Protein AF-A0A965J5Y3-F1 (afdb_monomer_lite)

pLDDT: mean 81.98, std 19.66, range [32.88, 98.69]

Radius of gyration: 17.95 Å; chains: 1; bounding box: 46×39×47 Å

Foldseek 3Di:
DAEEEEDPDDPDDFDFWWWWQDALPDLDIDTDRDTHDHDNADDPPPAAEYEYEPPDACPVVCVVHVNYAYEYEYEEADDALVVVVVVVVVSCVSVGQAYEYEHQDDAPLRLLVNLVVCVVQALRYDYFYWDLLGQVRQLVSVLSHHRTGTEDCVCPRNHDHPCCVCQQQVSSLAHVPQAEEEEEDAQPDDDDCVSNPVNNVCVVVVNSYGYYYHHHDPVCVVSVVPDPRHPYYHD

Structure (mmCIF, N/CA/C/O backbone):
data_AF-A0A965J5Y3-F1
#
_entry.id   AF-A0A965J5Y3-F1
#
loop_
_atom_site.group_PDB
_atom_site.id
_atom_site.type_symbol
_atom_site.label_atom_id
_atom_site.label_alt_id
_atom_site.label_comp_id
_atom_site.label_asym_id
_atom_site.label_entity_id
_atom_site.label_seq_id
_atom_site.pdbx_PDB_ins_code
_atom_site.Cartn_x
_atom_site.Cartn_y
_atom_site.Cartn_z
_atom_site.occupancy
_atom_site.B_iso_or_equiv
_atom_site.auth_seq_id
_atom_site.auth_comp_id
_atom_site.auth_asym_id
_atom_site.auth_atom_id
_atom_site.pdbx_PDB_model_num
ATOM 1 N N . MET A 1 1 ? 8.436 -17.748 -6.465 1.00 51.59 1 MET A N 1
ATOM 2 C CA . MET A 1 1 ? 8.630 -16.387 -6.998 1.00 51.59 1 MET A CA 1
ATOM 3 C C . MET A 1 1 ? 9.996 -15.873 -6.576 1.00 51.59 1 MET A C 1
ATOM 5 O O . MET A 1 1 ? 10.157 -15.580 -5.405 1.00 51.59 1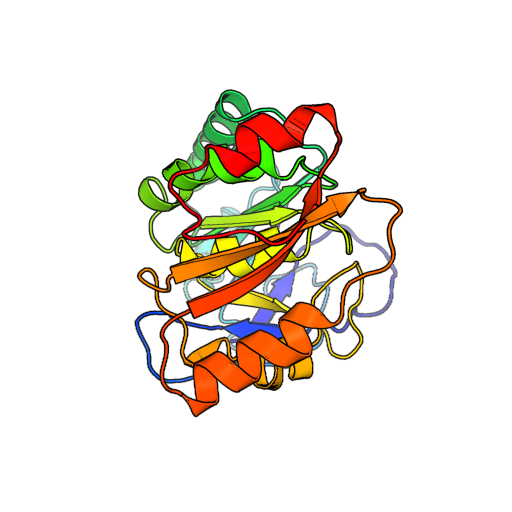 MET A O 1
ATOM 9 N N . ILE A 1 2 ? 10.958 -15.787 -7.497 1.00 48.28 2 ILE A N 1
ATOM 10 C CA . ILE A 1 2 ? 12.269 -15.167 -7.227 1.00 48.28 2 ILE A CA 1
ATOM 11 C C . ILE A 1 2 ? 12.272 -13.762 -7.829 1.00 48.28 2 ILE A C 1
ATOM 13 O O . ILE A 1 2 ? 11.963 -13.639 -9.018 1.00 48.28 2 ILE A O 1
ATOM 17 N N . VAL A 1 3 ? 12.572 -12.743 -7.016 1.00 52.50 3 VAL A N 1
ATOM 18 C CA . VAL A 1 3 ? 12.684 -11.332 -7.425 1.00 52.50 3 VAL A CA 1
ATOM 19 C C . VAL A 1 3 ? 14.144 -10.905 -7.303 1.00 52.50 3 VAL A C 1
ATOM 21 O O . VAL A 1 3 ? 14.741 -11.061 -6.241 1.00 52.50 3 VAL A O 1
ATOM 24 N N . TYR A 1 4 ? 14.706 -10.364 -8.378 1.00 52.59 4 TYR A N 1
ATOM 25 C CA . TYR A 1 4 ? 16.050 -9.778 -8.396 1.00 52.59 4 TYR A CA 1
ATOM 26 C C . TYR A 1 4 ? 15.957 -8.276 -8.613 1.00 52.59 4 TYR A C 1
ATOM 28 O O . TYR A 1 4 ? 15.020 -7.837 -9.268 1.00 52.59 4 TYR A O 1
ATOM 36 N N . THR A 1 5 ? 16.921 -7.508 -8.112 1.00 55.34 5 THR A N 1
ATOM 37 C CA . THR A 1 5 ? 17.009 -6.063 -8.358 1.00 55.34 5 THR A CA 1
ATOM 38 C C . THR A 1 5 ? 18.270 -5.782 -9.163 1.00 55.34 5 THR A C 1
ATOM 40 O O . THR A 1 5 ? 19.362 -6.168 -8.745 1.00 55.34 5 THR A O 1
ATOM 43 N N . LEU A 1 6 ? 18.127 -5.122 -10.312 1.00 51.84 6 LEU A N 1
ATOM 44 C CA . LEU A 1 6 ? 19.256 -4.609 -11.087 1.00 51.84 6 LEU A CA 1
ATOM 45 C C . LEU A 1 6 ? 19.606 -3.211 -10.564 1.00 51.84 6 LEU A C 1
ATOM 47 O O . LEU A 1 6 ? 18.740 -2.340 -10.514 1.00 51.84 6 LEU A O 1
ATOM 51 N N . GLY A 1 7 ? 20.865 -2.998 -10.188 1.00 45.72 7 GLY A N 1
ATOM 52 C CA . GLY A 1 7 ? 21.382 -1.707 -9.727 1.00 45.72 7 GLY A CA 1
ATOM 53 C C . GLY A 1 7 ? 22.824 -1.481 -10.196 1.00 45.72 7 GLY A C 1
ATOM 54 O O . GLY A 1 7 ? 23.465 -2.437 -10.647 1.00 45.72 7 GLY A O 1
ATOM 55 N N . PRO A 1 8 ? 23.328 -0.233 -10.147 1.00 34.66 8 PRO A N 1
ATOM 56 C CA . PRO A 1 8 ? 24.738 0.052 -10.401 1.00 34.66 8 PRO A CA 1
ATOM 57 C C . PRO A 1 8 ? 25.632 -0.647 -9.363 1.00 34.66 8 PRO A C 1
ATOM 59 O O . PRO A 1 8 ? 25.175 -0.981 -8.273 1.00 34.66 8 PRO A O 1
ATOM 62 N N . ASP A 1 9 ? 26.892 -0.898 -9.730 1.00 36.38 9 ASP A N 1
ATOM 63 C CA . ASP A 1 9 ? 27.896 -1.532 -8.868 1.00 36.38 9 ASP A CA 1
ATOM 64 C C . ASP A 1 9 ? 28.078 -0.743 -7.566 1.00 36.38 9 ASP A C 1
ATOM 66 O O . ASP A 1 9 ? 28.836 0.223 -7.525 1.00 36.38 9 ASP A O 1
ATOM 70 N N . GLU A 1 10 ? 27.438 -1.184 -6.492 1.00 36.59 10 GLU A N 1
ATOM 71 C CA . GLU A 1 10 ? 27.903 -0.888 -5.145 1.00 36.59 10 GLU A CA 1
ATOM 72 C C . GLU A 1 10 ? 28.294 -2.213 -4.494 1.00 36.59 10 GLU A C 1
ATOM 74 O O . GLU A 1 10 ? 27.516 -3.171 -4.458 1.00 36.59 10 GLU A O 1
ATOM 79 N N . GLU A 1 11 ? 29.550 -2.285 -4.044 1.00 37.88 11 GLU A N 1
ATOM 80 C CA . GLU A 1 11 ? 30.081 -3.337 -3.178 1.00 37.88 11 GLU A CA 1
ATOM 81 C C . GLU A 1 11 ? 29.364 -3.295 -1.820 1.00 37.88 11 GLU A C 1
ATOM 83 O O . GLU A 1 11 ? 29.961 -2.991 -0.794 1.00 37.88 11 GLU A O 1
ATOM 88 N N . GLU A 1 12 ? 28.074 -3.605 -1.780 1.00 41.62 12 GLU A N 1
ATOM 89 C CA . GLU A 1 12 ? 27.376 -3.839 -0.526 1.00 41.62 12 GLU A CA 1
ATOM 90 C C . GLU A 1 12 ? 26.716 -5.214 -0.563 1.00 41.62 12 GLU A C 1
ATOM 92 O O . GLU A 1 12 ? 26.003 -5.607 -1.488 1.00 41.62 12 GLU A O 1
ATOM 97 N N . SER A 1 13 ? 27.065 -5.994 0.457 1.00 35.28 13 SER A N 1
ATOM 98 C CA . SER A 1 13 ? 26.610 -7.350 0.747 1.00 35.28 13 SER A CA 1
ATOM 99 C C . SER A 1 13 ? 25.131 -7.594 0.402 1.00 35.28 13 SER A C 1
ATOM 101 O O . SER A 1 13 ? 24.302 -6.717 0.638 1.00 35.28 13 SER A O 1
ATOM 103 N N . PRO A 1 14 ? 24.764 -8.801 -0.082 1.00 39.56 14 PRO A N 1
ATOM 104 C CA . PRO A 1 14 ? 23.399 -9.105 -0.505 1.00 39.56 14 PRO A CA 1
ATOM 105 C C . PRO A 1 14 ? 22.392 -8.793 0.607 1.00 39.56 14 PRO A C 1
ATOM 107 O O . PRO A 1 14 ? 22.439 -9.394 1.682 1.00 39.56 14 PRO A O 1
ATOM 110 N N . LEU A 1 15 ? 21.471 -7.868 0.335 1.00 41.53 15 LEU A N 1
ATOM 111 C CA . LEU A 1 15 ? 20.350 -7.571 1.219 1.00 41.53 15 LEU A CA 1
ATOM 112 C C . LEU A 1 15 ? 19.371 -8.755 1.181 1.00 41.53 15 LEU A C 1
ATOM 114 O O . LEU A 1 15 ? 18.815 -9.109 0.140 1.00 41.53 15 LEU A O 1
ATOM 118 N N . GLU A 1 16 ? 19.148 -9.400 2.324 1.00 38.28 16 GLU A N 1
ATOM 119 C CA . GLU A 1 16 ? 18.046 -10.351 2.477 1.00 38.28 16 GLU A CA 1
ATOM 120 C C . GLU A 1 16 ? 16.733 -9.567 2.577 1.00 38.28 16 GLU A C 1
ATOM 122 O O . GLU A 1 16 ? 16.460 -8.910 3.582 1.00 38.28 16 GLU A O 1
ATOM 127 N N . VAL A 1 17 ? 15.924 -9.618 1.517 1.00 46.62 17 VAL A N 1
ATOM 128 C CA . VAL A 1 17 ? 14.578 -9.037 1.495 1.00 46.62 17 VAL A CA 1
ATOM 129 C C . VAL A 1 17 ? 13.584 -10.176 1.329 1.00 46.62 17 VAL A C 1
ATOM 131 O O . VAL A 1 17 ? 13.637 -10.928 0.359 1.00 46.62 17 VAL A O 1
ATOM 134 N N . ASP A 1 18 ? 12.668 -10.311 2.281 1.00 44.09 18 ASP A N 1
ATOM 135 C CA . ASP A 1 18 ? 11.600 -11.299 2.196 1.00 44.09 18 ASP A CA 1
ATOM 136 C C . ASP A 1 18 ? 10.429 -10.719 1.384 1.00 44.09 18 ASP A C 1
ATOM 138 O O . ASP A 1 18 ? 9.978 -9.595 1.608 1.00 44.09 18 ASP A O 1
ATOM 142 N N . PHE A 1 19 ? 9.870 -11.492 0.455 1.00 50.72 19 PHE A N 1
ATOM 143 C CA . PHE A 1 19 ? 8.656 -11.091 -0.261 1.00 50.72 19 PHE A CA 1
ATOM 144 C C . PHE A 1 19 ? 7.519 -12.058 0.063 1.00 50.72 19 PHE A C 1
ATOM 146 O O . PHE A 1 19 ? 7.714 -13.273 0.166 1.00 50.72 19 PHE A O 1
ATOM 153 N N . ILE A 1 20 ? 6.300 -11.531 0.183 1.00 46.16 20 ILE A N 1
ATOM 154 C CA . ILE A 1 20 ? 5.097 -12.367 0.238 1.00 46.16 20 ILE A CA 1
ATOM 155 C C . ILE A 1 20 ? 4.259 -12.062 -0.987 1.00 46.16 20 ILE A C 1
ATOM 157 O O . ILE A 1 20 ? 3.565 -11.049 -1.013 1.00 46.16 20 ILE A O 1
ATOM 161 N N . GLU A 1 21 ? 4.269 -12.957 -1.977 1.00 49.31 21 GLU A N 1
ATOM 162 C CA . GLU A 1 21 ? 3.233 -12.917 -3.009 1.00 49.31 21 GLU A CA 1
ATOM 163 C C . GLU A 1 21 ? 1.893 -13.279 -2.364 1.00 49.31 21 GLU A C 1
ATOM 165 O O . GLU A 1 21 ? 1.664 -14.425 -1.969 1.00 49.31 21 GLU A O 1
ATOM 170 N N . LEU A 1 22 ? 1.028 -12.275 -2.223 1.00 48.25 22 LEU A N 1
ATOM 171 C CA . LEU A 1 22 ? -0.338 -12.416 -1.744 1.00 48.25 22 LEU A CA 1
ATOM 172 C C . LEU A 1 22 ? -1.252 -12.030 -2.890 1.00 48.25 22 LEU A C 1
ATOM 174 O O . LEU A 1 22 ? -1.386 -10.860 -3.226 1.00 48.25 22 LEU A O 1
ATOM 178 N N . ARG A 1 23 ? -1.879 -13.022 -3.500 1.00 45.12 23 ARG A N 1
ATOM 179 C CA . ARG A 1 23 ? -2.879 -12.806 -4.537 1.00 45.12 23 ARG A CA 1
ATOM 180 C C . ARG A 1 23 ? -4.246 -12.704 -3.859 1.00 45.12 23 ARG A C 1
ATOM 182 O O . ARG A 1 23 ? -4.673 -13.705 -3.291 1.00 45.12 23 ARG A O 1
ATOM 189 N N . PRO A 1 24 ? -4.943 -11.551 -3.897 1.00 39.22 24 PRO A N 1
ATOM 190 C CA . PRO A 1 24 ? -6.286 -11.430 -3.316 1.00 39.22 24 PRO A CA 1
ATOM 191 C C . PRO A 1 24 ? -7.298 -12.415 -3.931 1.00 39.22 24 PRO A C 1
ATOM 193 O O . PRO A 1 24 ? -8.322 -12.710 -3.326 1.00 39.22 24 PRO A O 1
ATOM 196 N N . ASP A 1 25 ? -7.009 -12.908 -5.140 1.00 40.78 25 ASP A N 1
ATOM 197 C CA . ASP A 1 25 ? -7.807 -13.837 -5.941 1.00 40.78 25 ASP A CA 1
ATOM 198 C C . ASP A 1 25 ? -7.354 -15.308 -5.847 1.00 40.78 25 ASP A C 1
ATOM 200 O O . ASP A 1 25 ? -8.071 -16.190 -6.318 1.00 40.78 25 ASP A O 1
ATOM 204 N N . LEU A 1 26 ? -6.194 -15.603 -5.242 1.00 38.44 26 LEU A N 1
ATOM 205 C CA . LEU A 1 26 ? -5.720 -16.976 -5.051 1.00 38.44 26 LEU A CA 1
ATOM 206 C C . LEU A 1 26 ? -5.550 -17.265 -3.561 1.00 38.44 26 LEU A C 1
ATOM 208 O O . LEU A 1 26 ? -4.697 -16.700 -2.886 1.00 38.44 26 LEU A O 1
ATOM 212 N N . THR A 1 27 ? -6.296 -18.250 -3.073 1.00 32.88 27 THR A N 1
ATOM 213 C CA . THR A 1 27 ? -6.258 -18.818 -1.712 1.00 32.88 27 THR A CA 1
ATOM 214 C C . THR A 1 27 ? -4.903 -19.418 -1.293 1.00 32.88 27 THR A C 1
ATOM 216 O O . THR A 1 27 ? -4.801 -20.046 -0.239 1.00 32.88 27 THR A O 1
ATOM 219 N N . HIS A 1 28 ? -3.850 -19.258 -2.099 1.00 37.62 28 HIS A N 1
ATOM 220 C CA . HIS A 1 28 ? -2.540 -19.865 -1.906 1.00 37.62 28 HIS A CA 1
ATOM 221 C C . HIS A 1 28 ? -1.469 -18.799 -1.685 1.00 37.62 28 HIS A C 1
ATOM 223 O O . HIS A 1 28 ? -1.190 -17.983 -2.562 1.00 37.62 28 HIS A O 1
ATOM 229 N N . LEU A 1 29 ? -0.819 -18.851 -0.520 1.00 40.47 29 LEU A N 1
ATOM 230 C CA . LEU A 1 29 ? 0.395 -18.083 -0.275 1.00 40.47 29 LEU A CA 1
ATOM 231 C C . LEU A 1 29 ? 1.598 -18.844 -0.786 1.00 40.47 29 LEU A C 1
ATOM 233 O O . LEU A 1 29 ? 1.798 -20.005 -0.432 1.00 40.47 29 LEU A O 1
ATOM 237 N N . THR A 1 30 ? 2.451 -18.136 -1.513 1.00 44.50 30 THR A N 1
ATOM 238 C CA . THR A 1 30 ? 3.828 -18.571 -1.718 1.00 44.50 30 THR A CA 1
ATOM 239 C C . THR A 1 30 ? 4.721 -17.601 -0.956 1.00 44.50 30 THR A C 1
ATOM 241 O O . THR A 1 30 ? 5.029 -16.512 -1.436 1.00 44.50 30 THR A O 1
ATOM 244 N N . THR A 1 31 ? 5.090 -17.963 0.273 1.00 39.72 31 THR A N 1
ATOM 245 C CA . THR A 1 31 ? 6.135 -17.240 1.005 1.00 39.72 31 THR A CA 1
ATOM 246 C C . THR A 1 31 ? 7.466 -17.574 0.355 1.00 39.72 31 THR A C 1
ATOM 248 O O . THR A 1 31 ? 7.823 -18.749 0.260 1.00 39.72 31 THR A O 1
ATOM 251 N N . VAL A 1 32 ? 8.194 -16.556 -0.098 1.00 46.12 32 VAL A N 1
ATOM 252 C CA . VAL A 1 32 ? 9.529 -16.746 -0.657 1.00 46.12 32 VAL A CA 1
ATOM 253 C C . VAL A 1 32 ? 10.500 -15.867 0.114 1.00 46.12 32 VAL A C 1
ATOM 255 O O . VAL A 1 32 ? 10.532 -14.654 -0.058 1.00 46.12 32 VAL A O 1
ATOM 258 N N . SER A 1 33 ? 11.270 -16.501 0.996 1.00 39.03 33 SER A N 1
ATOM 259 C CA . SER A 1 33 ? 12.424 -15.881 1.646 1.00 39.03 33 SER A CA 1
ATOM 260 C C . SER A 1 33 ? 13.631 -16.124 0.752 1.00 39.03 33 SER A C 1
ATOM 262 O O . SER A 1 33 ? 14.034 -17.278 0.574 1.00 39.03 33 SER A O 1
ATOM 264 N N . GLN A 1 34 ? 14.144 -15.079 0.103 1.00 48.31 34 GLN A N 1
ATOM 265 C CA . GLN A 1 34 ? 15.272 -15.202 -0.817 1.00 48.31 34 GLN A CA 1
ATOM 266 C C . GLN A 1 34 ? 16.219 -14.010 -0.719 1.00 48.31 34 GLN A C 1
ATOM 268 O O . GLN A 1 34 ? 15.816 -12.876 -0.487 1.00 48.31 34 GLN A O 1
ATOM 273 N N . LYS A 1 35 ? 17.507 -14.292 -0.919 1.00 40.31 35 LYS A N 1
ATOM 274 C CA . LYS A 1 35 ? 18.555 -13.277 -1.019 1.00 40.31 35 LYS A CA 1
ATOM 275 C C . LYS A 1 35 ? 18.322 -12.447 -2.278 1.00 40.31 35 LYS A C 1
ATOM 277 O O . LYS A 1 35 ? 18.268 -13.021 -3.367 1.00 40.31 35 LYS A O 1
ATOM 282 N N . VAL A 1 36 ? 18.225 -11.124 -2.144 1.00 44.25 36 VAL A N 1
ATOM 283 C CA . VAL A 1 36 ? 18.313 -10.234 -3.304 1.00 44.25 36 VAL A CA 1
ATOM 284 C C . VAL A 1 36 ? 19.768 -10.264 -3.745 1.00 44.25 36 VAL A C 1
ATOM 286 O O . VAL A 1 36 ? 20.662 -9.829 -3.020 1.00 44.25 36 VAL A O 1
ATOM 289 N N . VAL A 1 37 ? 20.021 -10.852 -4.910 1.00 40.00 37 VAL A N 1
ATOM 290 C CA . VAL A 1 37 ? 21.343 -10.804 -5.530 1.00 40.00 37 VAL A CA 1
ATOM 291 C C . VAL A 1 37 ? 21.344 -9.600 -6.459 1.00 40.00 37 VAL A C 1
ATOM 293 O O . VAL A 1 37 ? 20.575 -9.570 -7.418 1.00 40.00 37 VAL A O 1
ATOM 296 N N . LEU A 1 38 ? 22.185 -8.613 -6.165 1.00 43.47 38 LEU A N 1
ATOM 297 C CA . LEU A 1 38 ? 22.502 -7.545 -7.106 1.00 43.47 38 LEU A CA 1
ATOM 298 C C . LEU A 1 38 ? 23.329 -8.173 -8.233 1.00 43.47 38 LEU A C 1
ATOM 300 O O . LEU A 1 38 ? 24.419 -8.693 -7.992 1.00 43.47 38 LEU A O 1
ATOM 304 N N . THR A 1 39 ? 22.792 -8.215 -9.451 1.00 45.84 39 THR A N 1
ATOM 305 C CA . THR A 1 39 ? 23.485 -8.803 -10.607 1.00 45.84 39 THR A CA 1
ATOM 306 C C . THR A 1 39 ? 23.511 -7.829 -11.779 1.00 45.84 39 THR A C 1
ATOM 308 O O . THR A 1 39 ? 22.537 -7.138 -12.049 1.00 45.84 39 THR A O 1
ATOM 311 N N . LYS A 1 40 ? 24.620 -7.802 -12.533 1.00 49.09 40 LYS A N 1
ATOM 312 C CA . LYS A 1 40 ? 24.749 -7.025 -13.789 1.00 49.09 40 LYS A CA 1
ATOM 313 C C . LYS A 1 40 ? 23.933 -7.586 -14.950 1.00 49.09 40 LYS A C 1
ATOM 315 O O . LYS A 1 40 ? 23.780 -6.940 -15.983 1.00 49.09 40 LYS A O 1
ATOM 320 N N . GLN A 1 41 ? 23.489 -8.828 -14.819 1.00 49.59 41 GLN A N 1
ATOM 321 C CA . GLN A 1 41 ? 22.722 -9.533 -15.829 1.00 49.59 41 GLN A CA 1
ATOM 322 C C . GLN A 1 41 ? 21.468 -10.099 -15.177 1.00 49.59 41 GLN A C 1
ATOM 324 O O . GLN A 1 41 ? 21.542 -10.540 -14.023 1.00 49.59 41 GLN A O 1
ATOM 329 N N . PRO A 1 42 ? 20.330 -10.104 -15.887 1.00 51.28 42 PRO A N 1
ATOM 330 C CA . PRO A 1 42 ? 19.154 -10.807 -15.423 1.00 51.28 42 PRO A CA 1
ATOM 331 C C . PRO A 1 42 ? 19.534 -12.267 -15.144 1.00 51.28 42 PRO A C 1
ATOM 333 O O . PRO A 1 42 ? 20.383 -12.832 -15.839 1.00 51.28 42 PRO A O 1
ATOM 336 N N . PRO A 1 43 ? 18.972 -12.877 -14.104 1.00 55.44 43 PRO A N 1
ATOM 337 C CA . PRO A 1 43 ? 19.446 -14.161 -13.614 1.00 55.44 43 PRO A CA 1
ATOM 338 C C . PRO A 1 43 ? 19.209 -15.268 -14.639 1.00 55.44 43 PRO A C 1
ATOM 340 O O . PRO A 1 43 ? 18.299 -15.186 -15.468 1.00 55.44 43 PRO A O 1
ATOM 343 N N . ASN A 1 44 ? 19.979 -16.354 -14.512 1.00 54.56 44 ASN A N 1
ATOM 344 C CA . ASN A 1 44 ? 19.703 -17.631 -15.175 1.00 54.56 44 ASN A CA 1
ATOM 345 C C . ASN A 1 44 ? 18.223 -18.043 -15.011 1.00 54.56 44 ASN A C 1
ATOM 347 O O . ASN A 1 44 ? 17.546 -17.572 -14.098 1.00 54.56 44 ASN A O 1
ATOM 351 N N . SER A 1 45 ? 17.755 -18.954 -15.873 1.00 55.03 45 SER A N 1
ATOM 352 C CA . SER A 1 45 ? 16.367 -19.379 -16.192 1.00 55.03 45 SER A CA 1
ATOM 353 C C . SER A 1 45 ? 15.333 -19.648 -15.069 1.00 55.03 45 SER A C 1
ATOM 355 O O . SER A 1 45 ? 14.241 -20.135 -15.349 1.00 55.03 45 SER A O 1
ATOM 357 N N . ILE A 1 46 ? 15.631 -19.345 -13.807 1.00 56.81 46 ILE A N 1
ATOM 358 C CA . ILE A 1 46 ? 14.823 -19.607 -12.609 1.00 56.81 46 ILE A CA 1
ATOM 359 C C . ILE A 1 46 ? 14.092 -18.337 -12.106 1.00 56.81 46 ILE A C 1
ATOM 361 O O . ILE A 1 46 ? 13.128 -18.433 -11.343 1.00 56.81 46 ILE A O 1
ATOM 365 N N . ALA A 1 47 ? 14.511 -17.134 -12.518 1.00 59.28 47 ALA A N 1
ATOM 366 C CA . ALA A 1 47 ? 13.901 -15.885 -12.052 1.00 59.28 47 ALA A CA 1
ATOM 367 C C . ALA A 1 47 ? 12.471 -15.685 -12.575 1.00 59.28 47 ALA A C 1
ATOM 369 O O . ALA A 1 47 ? 12.222 -15.761 -13.776 1.00 59.28 47 ALA A O 1
ATOM 370 N N . SER A 1 48 ? 11.528 -15.390 -11.671 1.00 70.69 48 SER A N 1
ATOM 371 C CA . SER A 1 48 ? 10.132 -15.110 -12.045 1.00 70.69 48 SER A CA 1
ATOM 372 C C . SER A 1 48 ? 9.891 -13.618 -12.281 1.00 70.69 48 SER A C 1
ATOM 374 O O . SER A 1 48 ? 9.075 -13.269 -13.131 1.00 70.69 48 SER A O 1
ATOM 376 N N . PHE A 1 49 ? 10.589 -12.753 -11.536 1.00 80.00 49 PHE A N 1
ATOM 377 C CA . PHE A 1 49 ? 10.531 -11.301 -11.678 1.00 80.00 49 PHE A CA 1
ATOM 378 C C . PHE A 1 49 ? 11.923 -10.662 -11.584 1.00 80.00 49 PHE A C 1
ATOM 380 O O . PHE A 1 49 ? 12.794 -11.153 -10.864 1.00 80.00 49 PHE A O 1
ATOM 387 N N . CYS A 1 50 ? 12.100 -9.531 -12.261 1.00 83.06 50 CYS A N 1
ATOM 388 C CA . CYS A 1 50 ? 13.271 -8.669 -12.157 1.00 83.06 50 CYS A CA 1
ATOM 389 C C . CYS A 1 50 ? 12.816 -7.215 -11.993 1.00 83.06 50 CYS A C 1
ATOM 391 O O . CYS A 1 50 ? 12.028 -6.720 -12.795 1.00 83.06 50 CYS A O 1
ATOM 393 N N . ASP A 1 51 ? 13.286 -6.562 -10.938 1.00 85.38 51 ASP A N 1
ATOM 394 C CA . ASP A 1 51 ? 13.094 -5.151 -10.628 1.00 85.38 51 ASP A CA 1
ATOM 395 C C . ASP A 1 51 ? 14.227 -4.339 -11.261 1.00 85.38 51 ASP A C 1
ATOM 397 O O . ASP A 1 51 ? 15.406 -4.673 -11.112 1.00 85.38 51 ASP A O 1
ATOM 401 N N . ILE A 1 52 ? 13.856 -3.310 -12.011 1.00 85.56 52 ILE A N 1
ATOM 402 C CA . ILE A 1 52 ? 14.764 -2.321 -12.574 1.00 85.56 52 ILE A CA 1
ATOM 403 C C . ILE A 1 52 ? 14.268 -0.932 -12.181 1.00 85.56 52 ILE A C 1
ATOM 405 O O . ILE A 1 52 ? 13.070 -0.650 -12.248 1.00 85.56 52 ILE A O 1
ATOM 409 N N . SER A 1 53 ? 15.191 -0.075 -11.763 1.00 88.38 53 SER A N 1
ATOM 410 C CA . SER A 1 53 ? 14.892 1.318 -11.443 1.00 88.38 53 SER A CA 1
ATOM 411 C C . SER A 1 53 ? 14.505 2.105 -12.698 1.00 88.38 53 SER A C 1
ATOM 413 O O . SER A 1 53 ? 14.917 1.774 -13.806 1.00 88.38 53 SER A O 1
ATOM 415 N N . PHE A 1 54 ? 13.675 3.130 -12.533 1.00 89.38 54 PHE A N 1
ATOM 416 C CA . PHE A 1 54 ? 13.416 4.182 -13.511 1.00 89.38 54 PHE A CA 1
ATOM 417 C C . PHE A 1 54 ? 14.432 5.323 -13.316 1.00 89.38 54 PHE A C 1
ATOM 419 O O . PHE A 1 54 ? 14.606 5.757 -12.172 1.00 89.38 54 PHE A O 1
ATOM 426 N N . PRO A 1 55 ? 15.004 5.910 -14.392 1.00 92.06 55 PRO A N 1
ATOM 427 C CA . PRO A 1 55 ? 14.620 5.792 -15.806 1.00 92.06 55 PRO A CA 1
ATOM 428 C C . PRO A 1 55 ? 15.417 4.763 -16.627 1.00 92.06 55 PRO A C 1
ATOM 430 O O . PRO A 1 55 ? 15.459 4.861 -17.855 1.00 92.06 55 PRO A O 1
ATOM 433 N N . GLU A 1 56 ? 16.062 3.786 -15.995 1.00 85.75 56 GLU A N 1
ATOM 434 C CA . GLU A 1 56 ? 16.897 2.806 -16.682 1.00 85.75 56 GLU A CA 1
ATOM 435 C C . GLU A 1 56 ? 16.096 1.985 -17.709 1.00 85.75 56 GLU A C 1
ATOM 437 O O . GLU A 1 56 ? 14.916 1.671 -17.531 1.00 85.75 56 GLU A O 1
ATOM 442 N N . SER A 1 57 ? 16.739 1.654 -18.832 1.00 82.69 57 SER A N 1
ATOM 443 C CA . SER A 1 57 ? 16.120 0.885 -19.914 1.00 82.69 57 SER A CA 1
ATOM 444 C C . SER A 1 57 ? 16.353 -0.612 -19.722 1.00 82.69 57 SER A C 1
ATOM 446 O O . SER A 1 57 ? 17.486 -1.051 -19.528 1.00 82.69 57 SER A O 1
ATOM 448 N N . PHE A 1 58 ? 15.293 -1.411 -19.864 1.00 81.06 58 PHE A N 1
ATOM 449 C CA . PHE A 1 58 ? 15.358 -2.879 -19.852 1.00 81.06 58 PHE A CA 1
ATOM 450 C C . PHE A 1 58 ? 15.010 -3.527 -21.202 1.00 81.06 58 PHE A C 1
ATOM 452 O O . PHE A 1 58 ? 14.952 -4.755 -21.302 1.00 81.06 58 PHE A O 1
ATOM 459 N N . HIS A 1 59 ? 14.814 -2.736 -22.267 1.00 84.25 59 HIS A N 1
ATOM 460 C CA . HIS A 1 59 ? 14.419 -3.251 -23.592 1.00 84.25 59 HIS A CA 1
ATOM 461 C C . HIS A 1 59 ? 15.417 -4.268 -24.152 1.00 84.25 59 HIS A C 1
ATOM 463 O O . HIS A 1 59 ? 15.015 -5.294 -24.698 1.00 84.25 59 HIS A O 1
ATOM 469 N N . GLN A 1 60 ? 16.716 -4.036 -23.936 1.00 78.00 60 GLN A N 1
ATOM 470 C CA . GLN A 1 60 ? 17.782 -4.959 -24.343 1.00 78.00 60 GLN A CA 1
ATOM 471 C C . GLN A 1 60 ? 17.694 -6.330 -23.651 1.00 78.00 60 GLN A C 1
ATOM 473 O O . GLN A 1 60 ? 18.116 -7.338 -24.214 1.00 78.00 60 GLN A O 1
ATOM 478 N N . PHE A 1 61 ? 17.116 -6.387 -22.448 1.00 78.19 61 PHE A N 1
ATOM 479 C CA . PHE A 1 61 ? 16.988 -7.620 -21.677 1.00 78.19 61 PHE A CA 1
ATOM 480 C C . PHE A 1 61 ? 15.717 -8.398 -22.020 1.00 78.19 61 PHE A C 1
ATOM 482 O O . PHE A 1 61 ? 15.719 -9.623 -21.935 1.00 78.19 61 PHE A O 1
ATOM 489 N N . ARG A 1 62 ? 14.643 -7.733 -22.468 1.00 78.44 62 ARG A N 1
ATOM 490 C CA . ARG A 1 62 ? 13.378 -8.419 -22.784 1.00 78.44 62 ARG A CA 1
ATOM 491 C C . ARG A 1 62 ? 13.517 -9.504 -23.846 1.00 78.44 62 ARG A C 1
ATOM 493 O O . ARG A 1 62 ? 12.926 -10.567 -23.694 1.00 78.44 62 ARG A O 1
ATOM 500 N N . GLY A 1 63 ? 14.312 -9.255 -24.888 1.00 76.56 63 GLY A N 1
ATOM 501 C CA . GLY A 1 63 ? 14.566 -10.252 -25.932 1.00 76.56 63 GLY A CA 1
ATOM 502 C C . GLY A 1 63 ? 15.384 -11.445 -25.431 1.00 76.56 63 GLY A C 1
ATOM 503 O O . GLY A 1 63 ? 15.106 -12.582 -25.802 1.00 76.56 63 GLY A O 1
ATOM 504 N N . ALA A 1 64 ? 16.365 -11.195 -24.560 1.00 76.94 64 ALA A N 1
ATOM 505 C CA . ALA A 1 64 ? 17.244 -12.231 -24.019 1.00 76.94 64 ALA A CA 1
ATOM 506 C C . ALA A 1 64 ? 16.581 -13.072 -22.909 1.00 76.94 64 ALA A C 1
ATOM 508 O O . ALA A 1 64 ? 16.943 -14.232 -22.723 1.00 76.94 64 ALA A O 1
ATOM 509 N N . PHE A 1 65 ? 15.595 -12.514 -22.199 1.00 79.62 65 PHE A N 1
ATOM 510 C CA . PHE A 1 65 ? 14.946 -13.140 -21.042 1.00 79.62 65 PHE A CA 1
ATOM 511 C C . PHE A 1 65 ? 13.409 -13.103 -21.154 1.00 79.62 65 PHE A C 1
ATOM 513 O O . PHE A 1 65 ? 12.741 -12.473 -20.331 1.00 79.62 65 PHE A O 1
ATOM 520 N N . PRO A 1 66 ? 12.810 -13.794 -22.144 1.00 80.19 66 PRO A N 1
ATOM 521 C CA . PRO A 1 66 ? 11.374 -13.702 -22.436 1.00 80.19 66 PRO A CA 1
ATOM 522 C C . PRO A 1 66 ? 10.461 -14.290 -21.344 1.00 80.19 66 PRO A C 1
ATOM 524 O O . PRO A 1 66 ? 9.258 -14.049 -21.348 1.00 80.19 66 PRO A O 1
ATOM 527 N N . PHE A 1 67 ? 11.011 -15.077 -20.417 1.00 80.94 67 PHE A N 1
ATOM 528 C CA . PHE A 1 67 ? 10.286 -15.691 -19.297 1.00 80.94 67 PHE A CA 1
ATOM 529 C C . PHE A 1 67 ? 10.282 -14.828 -18.024 1.00 80.94 67 PHE A C 1
ATOM 531 O O . PHE A 1 67 ? 9.531 -15.119 -17.092 1.00 80.94 67 PHE A O 1
ATOM 538 N N . VAL A 1 68 ? 11.114 -13.783 -17.969 1.00 81.69 68 VAL A N 1
ATOM 539 C CA . VAL A 1 68 ? 11.215 -12.885 -16.814 1.00 81.69 68 VAL A CA 1
ATOM 540 C C . VAL A 1 68 ? 10.133 -11.817 -16.902 1.00 81.69 68 VAL A C 1
ATOM 542 O O . VAL A 1 68 ? 10.005 -11.135 -17.918 1.00 81.69 68 VAL A O 1
ATOM 545 N N . LYS A 1 69 ? 9.388 -11.631 -15.809 1.00 86.81 69 LYS A N 1
ATOM 546 C CA . LYS A 1 69 ? 8.478 -10.492 -15.652 1.00 86.81 69 LYS A CA 1
ATOM 547 C C . LYS A 1 69 ? 9.220 -9.286 -15.093 1.00 86.81 69 LYS A C 1
ATOM 549 O O . LYS A 1 69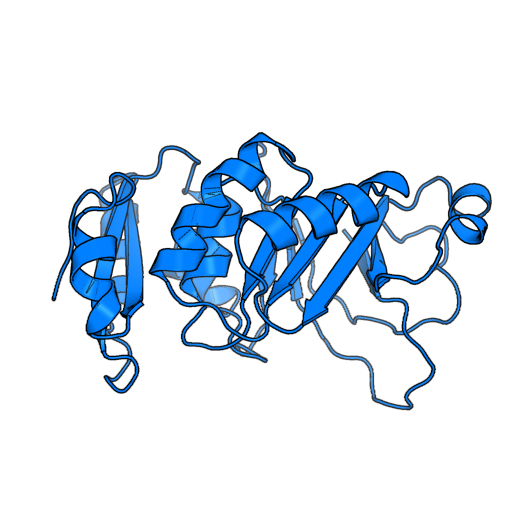 ? 9.997 -9.411 -14.152 1.00 86.81 69 LYS A O 1
ATOM 554 N N . TRP A 1 70 ? 8.949 -8.109 -15.628 1.00 88.31 70 TRP A N 1
ATOM 555 C CA . TRP A 1 70 ? 9.672 -6.888 -15.289 1.00 88.31 70 TRP A CA 1
ATOM 556 C C . TRP A 1 70 ? 8.862 -6.007 -14.343 1.00 88.31 70 TRP A C 1
ATOM 558 O O . TRP A 1 70 ? 7.735 -5.622 -14.653 1.00 88.31 70 TRP A O 1
ATOM 568 N N . ILE A 1 71 ? 9.446 -5.683 -13.195 1.00 91.81 71 ILE A N 1
ATOM 569 C CA . ILE A 1 71 ? 8.970 -4.627 -12.305 1.00 91.81 71 ILE A CA 1
ATOM 570 C C . ILE A 1 71 ? 9.770 -3.382 -12.660 1.00 91.81 71 ILE A C 1
ATOM 572 O O . ILE A 1 71 ? 10.996 -3.423 -12.641 1.00 91.81 71 ILE A O 1
ATOM 576 N N . TYR A 1 72 ? 9.089 -2.289 -12.982 1.00 94.31 72 TYR A N 1
ATOM 577 C CA . TYR A 1 72 ? 9.739 -1.001 -13.179 1.00 94.31 72 TYR A CA 1
ATOM 578 C C . TYR A 1 72 ? 9.480 -0.139 -11.955 1.00 94.31 72 TYR A C 1
ATOM 580 O O . TYR A 1 72 ? 8.315 0.138 -11.643 1.00 94.31 72 TYR A O 1
ATOM 588 N N . SER A 1 73 ? 10.536 0.216 -11.227 1.00 94.62 73 SER A N 1
ATOM 589 C CA . SER A 1 73 ? 10.419 0.838 -9.914 1.00 94.62 73 SER A CA 1
ATOM 590 C C . SER A 1 73 ? 10.917 2.276 -9.863 1.00 94.62 73 SER A C 1
ATOM 592 O O . SER A 1 73 ? 11.872 2.659 -10.523 1.00 94.62 73 SER A O 1
ATOM 594 N N . PHE A 1 74 ? 10.260 3.089 -9.044 1.00 95.62 74 PHE A N 1
ATOM 595 C CA . PHE A 1 74 ? 10.708 4.424 -8.673 1.00 95.62 74 PHE A CA 1
ATOM 596 C C . PHE A 1 74 ? 10.801 4.524 -7.151 1.00 95.62 74 PHE A C 1
ATOM 598 O O . PHE A 1 74 ? 9.894 4.083 -6.437 1.00 95.62 74 PHE A O 1
ATOM 605 N N . HIS A 1 75 ? 11.880 5.135 -6.671 1.00 93.38 75 HIS A N 1
ATOM 606 C CA . HIS A 1 75 ? 12.113 5.462 -5.270 1.00 93.38 75 HIS A CA 1
ATOM 607 C C . HIS A 1 75 ? 12.414 6.962 -5.161 1.00 93.38 75 HIS A C 1
ATOM 609 O O . HIS A 1 75 ? 13.245 7.470 -5.913 1.00 93.38 75 HIS A O 1
ATOM 615 N N . GLY A 1 76 ? 11.734 7.677 -4.264 1.00 94.00 76 GLY A N 1
ATOM 616 C CA . GLY A 1 76 ? 11.966 9.112 -4.078 1.00 94.00 76 GLY A CA 1
ATOM 617 C C . GLY A 1 76 ? 10.848 9.834 -3.322 1.00 94.00 76 GLY A C 1
ATOM 618 O O . GLY A 1 76 ? 9.946 9.190 -2.783 1.00 94.00 76 GLY A O 1
ATOM 619 N N . PRO A 1 77 ? 10.855 11.175 -3.280 1.00 96.62 77 PRO A N 1
ATOM 620 C CA . PRO A 1 77 ? 9.864 11.936 -2.528 1.00 96.62 77 PRO A CA 1
ATOM 621 C C . PRO A 1 77 ? 8.464 11.825 -3.147 1.00 96.62 77 PRO A C 1
ATOM 623 O O . PRO A 1 77 ? 8.309 11.586 -4.346 1.00 96.62 77 PRO A O 1
ATOM 626 N N . PHE A 1 78 ? 7.425 12.042 -2.336 1.00 97.25 78 PHE A N 1
ATOM 627 C CA . PHE A 1 78 ? 6.065 12.209 -2.848 1.00 97.25 78 PHE A CA 1
ATOM 628 C C . PHE A 1 78 ? 5.945 13.496 -3.683 1.00 97.25 78 PHE A C 1
ATOM 630 O O . PHE A 1 78 ? 6.464 14.543 -3.300 1.00 97.25 78 PHE A O 1
ATOM 637 N N . ILE A 1 79 ? 5.249 13.416 -4.825 1.00 95.38 79 ILE A N 1
ATOM 638 C CA . ILE A 1 79 ? 5.222 14.466 -5.862 1.00 95.38 79 ILE A CA 1
ATOM 639 C C . ILE A 1 79 ? 3.819 15.015 -6.190 1.00 95.38 79 ILE A C 1
ATOM 641 O O . ILE A 1 79 ? 3.695 15.743 -7.168 1.00 95.38 79 ILE A O 1
ATOM 645 N N . SER A 1 80 ? 2.794 14.742 -5.371 1.00 97.62 80 SER A N 1
ATOM 646 C CA . SER A 1 80 ? 1.349 14.955 -5.638 1.00 97.62 80 SER A CA 1
ATOM 647 C C . SER A 1 80 ? 0.674 13.836 -6.436 1.00 97.62 80 SER A C 1
ATOM 649 O O . SER A 1 80 ? 1.340 13.029 -7.093 1.00 97.62 80 SER A O 1
ATOM 651 N N . TYR A 1 81 ? -0.663 13.800 -6.400 1.00 97.94 81 TYR A N 1
ATOM 652 C CA . TYR A 1 81 ? -1.475 12.880 -7.199 1.00 97.94 81 TYR A CA 1
ATOM 653 C C . TYR A 1 81 ? -1.193 13.026 -8.705 1.00 97.94 81 TYR A C 1
ATOM 655 O O . TYR A 1 81 ? -0.866 12.045 -9.377 1.00 97.94 81 TYR A O 1
ATOM 663 N N . GLU A 1 82 ? -1.252 14.248 -9.243 1.00 98.50 82 GLU A N 1
ATOM 664 C CA . GLU A 1 82 ? -1.129 14.516 -10.682 1.00 98.50 82 GLU A CA 1
ATOM 665 C C . GLU A 1 82 ? 0.246 14.128 -11.216 1.00 98.50 82 GLU A C 1
ATOM 667 O O . GLU A 1 82 ? 0.352 13.533 -12.291 1.00 98.50 82 GLU A O 1
ATOM 672 N N . ASN A 1 83 ? 1.315 14.447 -10.480 1.00 98.38 83 ASN A N 1
ATOM 673 C CA . ASN A 1 83 ? 2.650 14.075 -10.932 1.00 98.38 83 ASN A CA 1
ATOM 674 C C . ASN A 1 83 ? 2.937 12.591 -10.699 1.00 98.38 83 ASN A C 1
ATOM 676 O O . ASN A 1 83 ? 3.661 12.010 -11.503 1.00 98.38 83 ASN A O 1
ATOM 680 N N . THR A 1 84 ? 2.337 11.958 -9.684 1.00 98.56 84 THR A N 1
ATOM 681 C CA . THR A 1 84 ? 2.401 10.495 -9.529 1.00 98.56 84 THR A CA 1
ATOM 682 C C . THR A 1 84 ? 1.731 9.805 -10.717 1.00 98.56 84 THR A C 1
ATOM 684 O O . THR A 1 84 ? 2.310 8.891 -11.300 1.00 98.56 84 THR A O 1
ATOM 687 N N . LEU A 1 85 ? 0.564 10.286 -11.157 1.00 98.69 85 LEU A N 1
ATOM 688 C CA . LEU A 1 85 ? -0.095 9.787 -12.364 1.00 98.69 85 LEU A CA 1
ATOM 689 C C . LEU A 1 85 ? 0.784 9.977 -13.611 1.00 98.69 85 LEU A C 1
ATOM 691 O O . LEU A 1 85 ? 0.965 9.036 -14.382 1.00 98.69 85 LEU A O 1
ATOM 695 N N . ARG A 1 86 ? 1.383 11.161 -13.796 1.00 98.56 86 ARG A N 1
ATOM 696 C CA . ARG A 1 86 ? 2.307 11.424 -14.918 1.00 98.56 86 ARG A CA 1
ATOM 697 C C . ARG A 1 86 ? 3.554 10.539 -14.872 1.00 98.56 86 ARG A C 1
ATOM 699 O O . ARG A 1 86 ? 4.025 10.106 -15.921 1.00 98.56 86 ARG A O 1
ATOM 706 N N . LEU A 1 87 ? 4.100 10.283 -13.683 1.00 98.31 87 LEU A N 1
ATOM 707 C CA . LEU A 1 87 ? 5.227 9.372 -13.482 1.00 98.31 87 LEU A CA 1
ATOM 708 C C . LEU A 1 87 ? 4.844 7.953 -13.913 1.00 98.31 87 LEU A C 1
ATOM 710 O O . LEU A 1 87 ? 5.534 7.373 -14.748 1.00 98.31 87 LEU A O 1
ATOM 714 N N . LEU A 1 88 ? 3.713 7.435 -13.424 1.00 98.56 88 LEU A N 1
ATOM 715 C CA . LEU A 1 88 ? 3.213 6.112 -13.803 1.00 98.56 88 LEU A CA 1
ATOM 716 C C . LEU A 1 88 ? 2.976 6.005 -15.314 1.00 98.56 88 LEU A C 1
ATOM 718 O O . LEU A 1 88 ? 3.381 5.019 -15.920 1.00 98.56 88 LEU A O 1
ATOM 722 N N . GLN A 1 89 ? 2.404 7.035 -15.945 1.00 98.38 89 GLN A N 1
ATOM 723 C CA . GLN A 1 89 ? 2.218 7.079 -17.399 1.00 98.38 89 GLN A CA 1
ATOM 724 C C . GLN A 1 89 ? 3.548 6.998 -18.159 1.00 98.38 89 GLN A C 1
ATOM 726 O O . GLN A 1 89 ? 3.642 6.264 -19.139 1.00 98.38 89 GLN A O 1
ATOM 731 N N . LYS A 1 90 ? 4.588 7.713 -17.708 1.00 97.81 90 LYS A N 1
ATOM 732 C CA . LYS A 1 90 ? 5.932 7.643 -18.308 1.00 97.81 90 LYS A CA 1
ATOM 733 C C . LYS A 1 90 ? 6.581 6.275 -18.112 1.00 97.81 90 LYS A C 1
ATOM 735 O O . LYS A 1 90 ? 7.168 5.738 -19.046 1.00 97.81 90 LYS A O 1
ATOM 740 N N . MET A 1 91 ? 6.470 5.700 -16.918 1.00 97.06 91 MET A N 1
ATOM 741 C CA . MET A 1 91 ? 6.995 4.362 -16.641 1.00 97.06 91 MET A CA 1
ATOM 742 C C . MET A 1 91 ? 6.287 3.307 -17.507 1.00 97.06 91 MET A C 1
ATOM 744 O O . MET A 1 91 ? 6.947 2.456 -18.104 1.00 97.06 91 MET A O 1
ATOM 748 N N . ASP A 1 92 ? 4.963 3.405 -17.657 1.00 96.75 92 ASP A N 1
ATOM 749 C CA . ASP A 1 92 ? 4.147 2.441 -18.406 1.00 96.75 92 ASP A CA 1
ATOM 750 C C . ASP A 1 92 ? 4.391 2.470 -19.925 1.00 96.75 92 ASP A C 1
ATOM 752 O O . ASP A 1 92 ? 4.160 1.469 -20.598 1.00 96.75 92 ASP A O 1
ATOM 756 N N . GLN A 1 93 ? 4.955 3.556 -20.476 1.00 95.25 93 GLN A N 1
ATOM 757 C CA . GLN A 1 93 ? 5.412 3.601 -21.879 1.00 95.25 93 GLN A CA 1
ATOM 758 C C . GLN A 1 93 ? 6.477 2.537 -22.189 1.00 95.25 93 GLN A C 1
ATOM 760 O O . GLN A 1 93 ? 6.607 2.113 -23.334 1.00 95.25 93 GLN A O 1
ATOM 765 N N . ASN A 1 94 ? 7.207 2.062 -21.174 1.00 91.75 94 ASN A N 1
ATOM 766 C CA . ASN A 1 94 ? 8.162 0.961 -21.319 1.00 91.75 94 ASN A CA 1
ATOM 767 C C . ASN A 1 94 ? 7.493 -0.421 -21.235 1.00 91.75 94 ASN A C 1
ATOM 769 O O . ASN A 1 94 ? 8.155 -1.447 -21.381 1.00 91.75 94 ASN A O 1
ATOM 773 N N . THR A 1 95 ? 6.170 -0.467 -21.060 1.00 93.00 95 THR A N 1
ATOM 774 C CA . THR A 1 95 ? 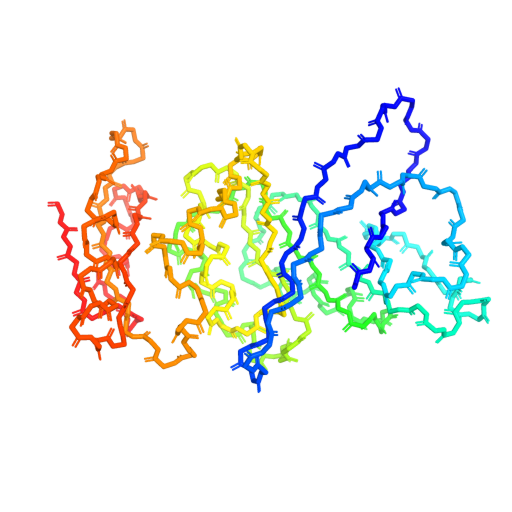5.330 -1.672 -21.011 1.00 93.00 95 THR A CA 1
ATOM 775 C C . THR A 1 95 ? 5.761 -2.729 -19.981 1.00 93.00 95 THR A C 1
ATOM 777 O O . THR A 1 95 ? 5.721 -3.916 -20.312 1.00 93.00 95 THR A O 1
ATOM 780 N N . PRO A 1 96 ? 6.191 -2.372 -18.752 1.00 93.81 96 PRO A N 1
ATOM 781 C CA . PRO A 1 96 ? 6.622 -3.361 -17.763 1.00 93.81 96 PRO A CA 1
ATOM 782 C C . PRO A 1 96 ? 5.462 -4.264 -17.324 1.00 93.81 96 PRO A C 1
ATOM 784 O O . PRO A 1 96 ? 4.291 -3.914 -17.464 1.00 93.81 96 PRO A O 1
ATOM 787 N N . ASP A 1 97 ? 5.765 -5.426 -16.756 1.00 93.75 97 ASP A N 1
ATOM 788 C CA . ASP A 1 97 ? 4.735 -6.314 -16.214 1.00 93.75 97 ASP A CA 1
ATOM 789 C C . ASP A 1 97 ? 4.081 -5.700 -14.968 1.00 93.75 97 ASP A C 1
ATOM 791 O O . ASP A 1 97 ? 2.859 -5.763 -14.815 1.00 93.75 97 ASP A O 1
ATOM 795 N N . LEU A 1 98 ? 4.886 -5.054 -14.118 1.00 95.00 98 LEU A N 1
ATOM 796 C CA . LEU A 1 98 ? 4.458 -4.361 -12.904 1.00 95.00 98 LEU A CA 1
ATOM 797 C C . LEU A 1 98 ? 5.108 -2.976 -12.798 1.00 95.00 98 LEU A C 1
ATOM 799 O O . LEU A 1 98 ? 6.257 -2.773 -13.183 1.00 95.00 98 LEU A O 1
ATOM 803 N N . LEU A 1 99 ? 4.375 -2.040 -12.210 1.00 97.44 99 LEU A N 1
ATOM 804 C CA . LEU A 1 99 ? 4.844 -0.721 -11.806 1.00 97.44 99 LEU A CA 1
ATOM 805 C C . LEU A 1 99 ? 4.997 -0.699 -10.289 1.00 97.44 99 LEU A C 1
ATOM 807 O O . LEU A 1 99 ? 4.093 -1.116 -9.560 1.00 97.44 99 LEU A O 1
ATOM 811 N N . LYS A 1 100 ? 6.124 -0.180 -9.812 1.00 97.31 100 LYS A N 1
ATOM 812 C CA . LYS A 1 100 ? 6.393 -0.006 -8.387 1.00 97.31 100 LYS A CA 1
ATOM 813 C C . LYS A 1 100 ? 6.766 1.442 -8.094 1.00 97.31 100 LYS A C 1
ATOM 815 O O . LYS A 1 100 ? 7.671 1.989 -8.705 1.00 97.31 100 LYS A O 1
ATOM 820 N N . VAL A 1 101 ? 6.105 2.053 -7.123 1.00 97.44 101 VAL A N 1
ATOM 821 C CA . VAL A 1 101 ? 6.438 3.393 -6.633 1.00 97.44 101 VAL A CA 1
ATOM 822 C C . VAL A 1 101 ? 6.573 3.324 -5.119 1.00 97.44 101 VAL A C 1
ATOM 824 O O . VAL A 1 101 ? 5.655 2.905 -4.414 1.00 97.44 101 VAL A O 1
ATOM 827 N N . CYS A 1 102 ? 7.744 3.693 -4.621 1.00 95.94 102 CYS A N 1
ATOM 828 C CA . CYS A 1 102 ? 8.085 3.644 -3.211 1.00 95.94 102 CYS A CA 1
ATOM 829 C C . CYS A 1 102 ? 8.487 5.044 -2.751 1.00 95.94 102 CYS A C 1
ATOM 831 O O . CYS A 1 102 ? 9.618 5.473 -2.978 1.00 95.94 102 CYS A O 1
ATOM 833 N N . PHE A 1 103 ? 7.565 5.758 -2.109 1.00 96.94 103 PHE A N 1
ATOM 834 C CA . PHE A 1 103 ? 7.859 7.101 -1.621 1.00 96.94 103 PHE A CA 1
ATOM 835 C C . PHE A 1 103 ? 8.709 7.070 -0.351 1.00 96.94 103 PHE A C 1
ATOM 837 O O . PHE A 1 103 ? 8.518 6.203 0.501 1.00 96.94 103 PHE A O 1
ATOM 844 N N . ASP A 1 104 ? 9.605 8.039 -0.184 1.00 93.69 104 ASP A N 1
ATOM 845 C CA . ASP A 1 104 ? 10.395 8.187 1.047 1.00 93.69 104 ASP A CA 1
ATOM 846 C C . ASP A 1 104 ? 9.485 8.435 2.251 1.00 93.69 104 ASP A C 1
ATOM 848 O O . ASP A 1 104 ? 9.661 7.857 3.321 1.00 93.69 104 ASP A O 1
ATOM 852 N N . ARG A 1 105 ? 8.471 9.279 2.040 1.00 93.44 105 ARG A N 1
ATOM 853 C CA . ARG A 1 105 ? 7.423 9.606 3.000 1.00 93.44 105 ARG A CA 1
ATOM 854 C C . ARG A 1 105 ? 6.202 10.140 2.262 1.00 93.44 105 ARG A C 1
ATOM 856 O O . ARG A 1 105 ? 6.329 10.769 1.213 1.00 93.44 105 ARG A O 1
ATOM 863 N N . ILE A 1 106 ? 5.030 9.926 2.844 1.00 95.94 106 ILE A N 1
ATOM 864 C CA . ILE A 1 106 ? 3.772 10.527 2.407 1.00 95.94 106 ILE A CA 1
ATOM 865 C C . ILE A 1 106 ? 2.894 10.789 3.632 1.00 95.94 106 ILE A C 1
ATOM 867 O O . ILE A 1 106 ? 2.996 10.084 4.639 1.00 95.94 106 ILE A O 1
ATOM 871 N N . SER A 1 107 ? 2.068 11.826 3.570 1.00 95.69 107 SER A N 1
ATOM 872 C CA . SER A 1 107 ? 1.031 12.049 4.571 1.00 95.69 107 SER A CA 1
ATOM 873 C C . SER A 1 107 ? -0.053 10.968 4.429 1.00 95.69 107 SER A C 1
ATOM 875 O O . SER A 1 107 ? -0.245 10.410 3.342 1.00 95.69 107 SER A O 1
ATOM 877 N N . PHE A 1 108 ? -0.739 10.601 5.515 1.00 96.00 108 PHE A N 1
ATOM 878 C CA . PHE A 1 108 ? -1.736 9.531 5.409 1.00 96.00 108 PHE A CA 1
ATOM 879 C C . PHE A 1 108 ? -2.892 9.974 4.511 1.00 96.00 108 PHE A C 1
ATOM 881 O O . PHE A 1 108 ? -3.364 9.199 3.681 1.00 96.00 108 PHE A O 1
ATOM 888 N N . SER A 1 109 ? -3.299 11.237 4.640 1.00 95.88 109 SER A N 1
ATOM 889 C CA . SER A 1 109 ? -4.400 11.787 3.861 1.00 95.88 109 SER A CA 1
ATOM 890 C C . SER A 1 109 ? -4.084 11.886 2.365 1.00 95.88 109 SER A C 1
ATOM 892 O O . SER A 1 109 ? -4.958 11.576 1.559 1.00 95.88 109 SER A O 1
ATOM 894 N N . ASP A 1 110 ? -2.848 12.226 1.982 1.00 97.00 110 ASP A N 1
ATOM 895 C CA . ASP A 1 110 ? -2.430 12.228 0.571 1.00 97.00 110 ASP A CA 1
ATOM 896 C C . ASP A 1 110 ? -2.341 10.805 0.010 1.00 97.00 110 ASP A C 1
ATOM 898 O O . ASP A 1 110 ? -2.674 10.567 -1.149 1.00 97.00 110 ASP A O 1
ATOM 902 N N . TYR A 1 111 ? -1.946 9.822 0.826 1.00 97.69 111 TYR A N 1
ATOM 903 C CA . TYR A 1 111 ? -1.932 8.428 0.385 1.00 97.69 111 TYR A CA 1
ATOM 904 C C . TYR A 1 111 ? -3.337 7.906 0.049 1.00 97.69 111 TYR A C 1
ATOM 906 O O . TYR A 1 111 ? -3.497 7.158 -0.918 1.00 97.69 111 TYR A O 1
ATOM 914 N N . LEU A 1 112 ? -4.367 8.319 0.800 1.00 96.75 112 LEU A N 1
ATOM 915 C CA . LEU A 1 112 ? -5.757 7.956 0.494 1.00 96.75 112 LEU A CA 1
ATOM 916 C C . LEU A 1 112 ? -6.198 8.468 -0.885 1.00 96.75 112 LEU A C 1
ATOM 918 O O . LEU A 1 112 ? -6.922 7.766 -1.595 1.00 96.75 112 LEU A O 1
ATOM 922 N N . GLU A 1 113 ? -5.716 9.641 -1.302 1.00 96.62 113 GLU A N 1
ATOM 923 C CA . GLU A 1 113 ? -6.013 10.211 -2.624 1.00 96.62 113 GLU A CA 1
ATOM 924 C C . GLU A 1 113 ? -5.420 9.396 -3.776 1.00 96.62 113 GLU A C 1
ATOM 926 O O . GLU A 1 113 ? -5.910 9.477 -4.899 1.00 96.62 113 GLU A O 1
ATOM 931 N N . LEU A 1 114 ? -4.404 8.565 -3.520 1.00 97.75 114 LEU A N 1
ATOM 932 C CA . LEU A 1 114 ? -3.786 7.709 -4.537 1.00 97.75 114 LEU A CA 1
ATOM 933 C C . LEU A 1 114 ? -4.586 6.431 -4.819 1.00 97.75 114 LEU A C 1
ATOM 935 O O . LEU A 1 114 ? -4.294 5.734 -5.793 1.00 97.75 114 LEU A O 1
ATOM 939 N N . LYS A 1 115 ? -5.625 6.120 -4.029 1.00 97.00 115 LYS A N 1
ATOM 940 C CA . LYS A 1 115 ? -6.460 4.921 -4.214 1.00 97.00 115 LYS A CA 1
ATOM 941 C C . LYS A 1 115 ? -6.993 4.737 -5.649 1.00 97.00 115 LYS A C 1
ATOM 943 O O . LYS A 1 115 ? -6.936 3.606 -6.138 1.00 97.00 115 LYS A O 1
ATOM 948 N N . PRO A 1 116 ? -7.476 5.772 -6.371 1.00 97.44 116 PRO A N 1
ATOM 949 C CA . PRO A 1 116 ? -7.950 5.617 -7.748 1.00 97.44 116 PRO A CA 1
ATOM 950 C C . PRO A 1 116 ? -6.887 5.086 -8.723 1.00 97.44 116 PRO A C 1
ATOM 952 O O . PRO A 1 116 ? -7.241 4.426 -9.702 1.00 97.44 116 PRO A O 1
ATOM 955 N N . LEU A 1 117 ? -5.592 5.299 -8.450 1.00 98.19 117 LEU A N 1
ATOM 956 C CA . LEU A 1 117 ? -4.502 4.814 -9.306 1.00 98.19 117 LEU A CA 1
ATOM 957 C C . LEU A 1 117 ? -4.452 3.281 -9.371 1.00 98.19 117 LEU A C 1
ATOM 959 O O . LEU A 1 117 ? -4.110 2.723 -10.413 1.00 98.19 117 LEU A O 1
ATOM 963 N N . PHE A 1 118 ? -4.860 2.589 -8.305 1.00 96.19 118 PHE A N 1
ATOM 964 C CA . PHE A 1 118 ? -4.932 1.125 -8.293 1.00 96.19 118 PHE A CA 1
ATOM 965 C C . PHE A 1 118 ? -6.012 0.577 -9.233 1.00 96.19 118 PHE A C 1
ATOM 967 O O . PHE A 1 118 ? -5.861 -0.520 -9.769 1.00 96.19 118 PHE A O 1
ATOM 974 N N . SER A 1 119 ? -7.077 1.343 -9.486 1.00 94.62 119 SER A N 1
ATOM 975 C CA . SER A 1 119 ? -8.088 0.988 -10.488 1.00 94.62 119 SER A CA 1
ATOM 976 C C . SER A 1 119 ? -7.579 1.208 -11.914 1.00 94.62 119 SER A C 1
ATOM 978 O O . SER A 1 119 ? -7.882 0.403 -12.792 1.00 94.62 119 SER A O 1
ATOM 980 N N . LEU A 1 120 ? -6.793 2.269 -12.143 1.00 96.94 120 LEU A N 1
ATOM 981 C CA . LEU A 1 120 ? -6.186 2.562 -13.450 1.00 96.94 120 LEU A CA 1
ATOM 982 C C . LEU A 1 120 ? -5.136 1.513 -13.843 1.00 96.94 120 LEU A C 1
ATOM 984 O O . LEU A 1 120 ? -5.080 1.093 -14.995 1.00 96.94 120 LEU A O 1
ATOM 988 N N . TYR A 1 121 ? -4.345 1.052 -12.875 1.00 95.88 121 TYR A N 1
ATOM 989 C CA . TYR A 1 121 ? -3.274 0.070 -13.060 1.00 95.88 121 TYR A CA 1
ATOM 990 C C . TYR A 1 121 ? -3.605 -1.252 -12.357 1.00 95.88 121 TYR A C 1
ATOM 992 O O . TYR A 1 121 ? -2.818 -1.777 -11.563 1.00 95.88 121 TYR A O 1
ATOM 1000 N N . LYS A 1 122 ? -4.803 -1.778 -12.642 1.00 91.00 122 LYS A N 1
ATOM 1001 C CA . LYS A 1 122 ? -5.364 -2.963 -11.984 1.00 91.00 122 LYS A CA 1
ATOM 1002 C C . LYS A 1 122 ? -4.381 -4.136 -11.987 1.00 91.00 122 LYS A C 1
ATOM 1004 O O . LYS A 1 122 ? -3.912 -4.555 -13.042 1.00 91.00 122 LYS A O 1
ATOM 1009 N N . ASP A 1 123 ? -4.088 -4.651 -10.793 1.00 87.38 123 ASP A N 1
ATOM 1010 C CA . ASP A 1 123 ? -3.189 -5.788 -10.526 1.00 87.38 123 ASP A CA 1
ATOM 1011 C C . ASP A 1 123 ? -1.734 -5.590 -11.007 1.00 87.38 123 ASP A C 1
ATOM 1013 O O . ASP A 1 123 ? -0.921 -6.517 -10.935 1.00 87.38 123 ASP A O 1
ATOM 1017 N N . ARG A 1 124 ? -1.396 -4.376 -11.470 1.00 94.56 124 ARG A N 1
ATOM 1018 C CA . ARG A 1 124 ? -0.082 -3.992 -12.002 1.00 94.56 124 ARG A CA 1
ATOM 1019 C C . ARG A 1 124 ? 0.650 -2.972 -11.140 1.00 94.56 124 ARG A C 1
ATOM 1021 O O . ARG A 1 124 ? 1.842 -2.787 -11.347 1.00 94.56 124 ARG A O 1
ATOM 1028 N N . LEU A 1 125 ? -0.021 -2.322 -10.190 1.00 96.88 125 LEU A N 1
ATOM 1029 C CA . LEU A 1 125 ? 0.573 -1.277 -9.357 1.00 96.88 125 LEU A CA 1
ATOM 1030 C C . LEU A 1 125 ? 0.917 -1.767 -7.953 1.00 96.88 125 LEU A C 1
ATOM 1032 O O . LEU A 1 125 ? 0.073 -2.305 -7.239 1.00 96.88 125 LEU A O 1
ATOM 1036 N N . ILE A 1 126 ? 2.146 -1.490 -7.533 1.00 95.50 126 ILE A N 1
ATOM 1037 C CA . ILE A 1 126 ? 2.581 -1.555 -6.143 1.00 95.50 126 ILE A CA 1
ATOM 1038 C C . ILE A 1 126 ? 3.000 -0.143 -5.731 1.00 95.50 126 ILE A C 1
ATOM 1040 O O . ILE A 1 126 ? 3.970 0.389 -6.260 1.00 95.50 126 ILE A O 1
ATOM 1044 N N . LEU A 1 127 ? 2.276 0.481 -4.803 1.00 96.81 127 LEU A N 1
ATOM 1045 C CA . LEU A 1 127 ? 2.513 1.876 -4.431 1.00 96.81 127 LEU A CA 1
ATOM 1046 C C . LEU A 1 127 ? 2.407 2.059 -2.921 1.00 96.81 127 LEU A C 1
ATOM 1048 O O . LEU A 1 127 ? 1.307 2.039 -2.383 1.00 96.81 127 LEU A O 1
ATOM 1052 N N . PHE A 1 128 ? 3.528 2.296 -2.246 1.00 96.12 128 PHE A N 1
ATOM 1053 C CA . PHE A 1 128 ? 3.581 2.498 -0.793 1.00 96.12 128 PHE A CA 1
ATOM 1054 C C . PHE A 1 128 ? 4.645 3.536 -0.418 1.00 96.12 128 PHE A C 1
ATOM 1056 O O . PHE A 1 128 ? 5.374 4.027 -1.279 1.00 96.12 128 PHE A O 1
ATOM 1063 N N . ALA A 1 129 ? 4.751 3.855 0.871 1.00 94.62 129 ALA A N 1
ATOM 1064 C CA . ALA A 1 129 ? 5.833 4.673 1.404 1.00 94.62 129 ALA A CA 1
ATOM 1065 C C . ALA A 1 129 ? 6.676 3.923 2.448 1.00 94.62 129 ALA A C 1
ATOM 1067 O O . ALA A 1 129 ? 6.235 2.942 3.059 1.00 94.62 129 ALA A O 1
ATOM 1068 N N . GLN A 1 130 ? 7.920 4.364 2.601 1.00 90.56 130 GLN A N 1
ATOM 1069 C CA . GLN A 1 130 ? 8.887 3.831 3.557 1.00 90.56 130 GLN A CA 1
ATOM 1070 C C . GLN A 1 130 ? 8.657 4.397 4.966 1.00 90.56 130 GLN A C 1
ATOM 1072 O O . GLN A 1 130 ? 7.912 5.357 5.151 1.00 90.56 130 GLN A O 1
ATOM 1077 N N . GLY A 1 131 ? 9.304 3.787 5.961 1.00 88.75 131 GLY A N 1
ATOM 1078 C CA . GLY A 1 131 ? 9.216 4.224 7.354 1.00 88.75 131 GLY A CA 1
ATOM 1079 C C . GLY A 1 131 ? 8.087 3.558 8.141 1.00 88.75 131 GLY A C 1
ATOM 1080 O O . GLY A 1 131 ? 7.089 3.086 7.588 1.00 88.75 131 GLY A O 1
ATOM 1081 N N . GLU A 1 132 ? 8.274 3.490 9.457 1.00 88.06 132 GLU A N 1
ATOM 1082 C CA . GLU A 1 132 ? 7.317 2.882 10.388 1.00 88.06 132 GLU A CA 1
ATOM 1083 C C . GLU A 1 132 ? 5.986 3.641 10.403 1.00 88.06 132 GLU A C 1
ATOM 1085 O O . GLU A 1 132 ? 4.913 3.043 10.498 1.00 88.06 132 GLU A O 1
ATOM 1090 N N . GLU A 1 133 ? 6.040 4.962 10.230 1.00 89.44 133 GLU A N 1
ATOM 1091 C CA . GLU A 1 133 ? 4.871 5.830 10.173 1.00 89.44 133 GLU A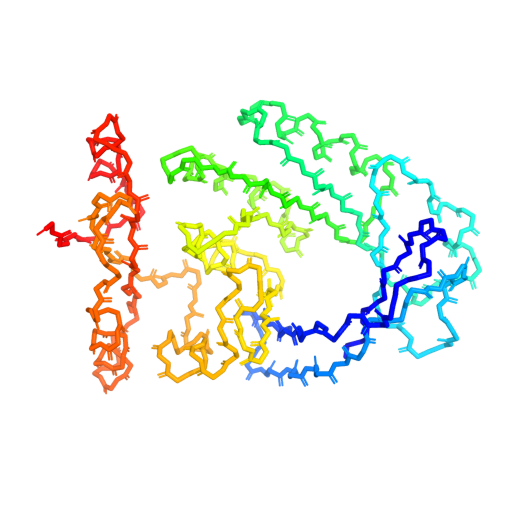 CA 1
ATOM 1092 C C . GLU A 1 133 ? 3.981 5.559 8.952 1.00 89.44 133 GLU A C 1
ATOM 1094 O O . GLU A 1 133 ? 2.778 5.817 8.993 1.00 89.44 133 GLU A O 1
ATOM 1099 N N . CYS A 1 134 ? 4.553 4.985 7.889 1.00 93.06 134 CYS A N 1
ATOM 1100 C CA . CYS A 1 134 ? 3.856 4.686 6.644 1.00 93.06 134 CYS A CA 1
ATOM 1101 C C . CYS A 1 134 ? 3.443 3.212 6.519 1.00 93.06 134 CYS A C 1
ATOM 1103 O O . CYS A 1 134 ? 2.983 2.803 5.450 1.00 93.06 134 CYS A O 1
ATOM 1105 N N . GLN A 1 135 ? 3.566 2.392 7.568 1.00 92.25 135 GLN A N 1
ATOM 1106 C CA . GLN A 1 135 ? 3.236 0.958 7.505 1.00 92.25 135 GLN A CA 1
ATOM 1107 C C . GLN A 1 135 ? 1.824 0.677 6.978 1.00 92.25 135 GLN A C 1
ATOM 1109 O O . GLN A 1 135 ? 1.635 -0.251 6.187 1.00 92.25 135 GLN A O 1
ATOM 1114 N N . ALA A 1 136 ? 0.847 1.515 7.343 1.00 94.56 136 ALA A N 1
ATOM 1115 C CA . ALA A 1 136 ? -0.526 1.404 6.856 1.00 94.56 136 ALA A CA 1
ATOM 1116 C C . ALA A 1 136 ? -0.609 1.443 5.319 1.00 94.56 136 ALA A C 1
ATOM 1118 O O . ALA A 1 136 ? -1.400 0.703 4.737 1.00 94.56 136 ALA A O 1
ATOM 1119 N N . THR A 1 137 ? 0.254 2.220 4.652 1.00 95.94 137 THR A N 1
ATOM 1120 C CA . THR A 1 137 ? 0.280 2.318 3.183 1.00 95.94 137 THR A CA 1
ATOM 1121 C C . THR A 1 137 ? 0.560 0.966 2.524 1.00 95.94 137 THR A C 1
ATOM 1123 O O . THR A 1 137 ? -0.049 0.634 1.513 1.00 95.94 137 THR A O 1
ATOM 1126 N N . ARG A 1 138 ? 1.401 0.116 3.129 1.00 93.56 138 ARG A N 1
ATOM 1127 C CA . ARG A 1 138 ? 1.739 -1.214 2.592 1.00 93.56 138 ARG A CA 1
ATOM 1128 C C . ARG A 1 138 ? 0.544 -2.166 2.616 1.00 93.56 138 ARG A C 1
ATOM 1130 O O . ARG A 1 138 ? 0.322 -2.896 1.653 1.00 93.56 138 ARG A O 1
ATOM 1137 N N . ILE A 1 139 ? -0.229 -2.151 3.704 1.00 93.69 139 ILE A N 1
ATOM 1138 C CA . ILE A 1 139 ? -1.422 -2.999 3.829 1.00 93.69 139 ILE A CA 1
ATOM 1139 C C . ILE A 1 139 ? -2.540 -2.471 2.929 1.00 93.69 139 ILE A C 1
ATOM 1141 O O . ILE A 1 139 ? -3.165 -3.245 2.208 1.00 93.69 139 ILE A O 1
ATOM 1145 N N . LEU A 1 140 ? -2.753 -1.154 2.913 1.00 95.75 140 LEU A N 1
ATOM 1146 C CA . LEU A 1 140 ? -3.744 -0.526 2.041 1.00 95.75 140 LEU A CA 1
ATOM 1147 C C . LEU A 1 140 ? -3.442 -0.775 0.560 1.00 95.75 140 LEU A C 1
ATOM 1149 O O . LEU A 1 140 ? -4.358 -1.124 -0.175 1.00 95.75 140 LEU A O 1
ATOM 1153 N N . SER A 1 141 ? -2.169 -0.717 0.144 1.00 94.38 141 SER A N 1
ATOM 1154 C CA . SER A 1 141 ? -1.747 -1.095 -1.216 1.00 94.38 141 SER A CA 1
ATOM 1155 C C . SER A 1 141 ? -2.308 -2.455 -1.615 1.00 94.38 141 SER A C 1
ATOM 1157 O O . SER A 1 141 ? -2.886 -2.607 -2.688 1.00 94.38 141 SER A O 1
ATOM 1159 N N . PHE A 1 142 ? -2.141 -3.450 -0.741 1.00 90.88 142 PHE A N 1
ATOM 1160 C CA . PHE A 1 142 ? -2.609 -4.811 -0.972 1.00 90.88 142 PHE A CA 1
ATOM 1161 C C . PHE A 1 142 ? -4.134 -4.878 -1.073 1.00 90.88 142 PHE A C 1
ATOM 1163 O O . PHE A 1 142 ? -4.658 -5.427 -2.044 1.00 90.88 142 PHE A O 1
ATOM 1170 N N . LEU A 1 143 ? -4.850 -4.244 -0.140 1.00 92.94 143 LEU A N 1
ATOM 1171 C CA . LEU A 1 143 ? -6.316 -4.190 -0.172 1.00 92.94 143 LEU A CA 1
ATOM 1172 C C . LEU A 1 143 ? -6.853 -3.465 -1.411 1.00 92.94 143 LEU A C 1
ATOM 1174 O O . LEU A 1 143 ? -7.942 -3.775 -1.889 1.00 92.94 143 LEU A O 1
ATOM 1178 N N . TRP A 1 144 ? -6.097 -2.517 -1.961 1.00 94.00 144 TRP A N 1
ATOM 1179 C CA . TRP A 1 144 ? -6.485 -1.775 -3.160 1.00 94.00 144 TRP A CA 1
ATOM 1180 C C . TRP A 1 144 ? -6.085 -2.470 -4.463 1.00 94.00 144 TRP A C 1
ATOM 1182 O O . TRP A 1 144 ? -6.579 -2.093 -5.523 1.00 94.00 144 TRP A O 1
ATOM 1192 N N . GLY A 1 145 ? -5.294 -3.543 -4.394 1.00 90.12 145 GLY A N 1
ATOM 1193 C CA . GLY A 1 145 ? -5.016 -4.416 -5.533 1.00 90.12 145 GLY A CA 1
ATOM 1194 C C . GLY A 1 145 ? -3.547 -4.592 -5.886 1.00 90.12 145 GLY A C 1
ATOM 1195 O O . GLY A 1 145 ? -3.259 -5.163 -6.937 1.00 90.12 145 GLY A O 1
ATOM 1196 N N . ALA A 1 146 ? -2.620 -4.148 -5.034 1.00 90.44 146 ALA A N 1
ATOM 1197 C CA . ALA A 1 146 ? -1.223 -4.527 -5.181 1.00 90.44 146 ALA A CA 1
ATOM 1198 C C . ALA A 1 146 ? -1.072 -6.045 -5.116 1.00 90.44 146 ALA A C 1
ATOM 1200 O O . ALA A 1 146 ? -1.678 -6.732 -4.292 1.00 90.44 146 ALA A O 1
ATOM 1201 N N . ARG A 1 147 ? -0.202 -6.558 -5.982 1.00 83.62 147 ARG A N 1
ATOM 1202 C CA . ARG A 1 147 ? 0.036 -7.991 -6.139 1.00 83.62 147 ARG A CA 1
ATOM 1203 C C . ARG A 1 147 ? 0.730 -8.642 -4.940 1.00 83.62 147 ARG A C 1
ATOM 1205 O O . ARG A 1 147 ? 0.686 -9.860 -4.794 1.00 83.62 147 ARG A O 1
ATOM 1212 N N . TRP A 1 148 ? 1.437 -7.859 -4.132 1.00 82.19 148 TRP A N 1
ATOM 1213 C CA . TRP A 1 148 ? 2.139 -8.345 -2.953 1.00 82.19 148 TRP A CA 1
ATOM 1214 C C . TRP A 1 148 ? 2.499 -7.229 -1.983 1.00 82.19 148 TRP A C 1
ATOM 1216 O O . TRP A 1 148 ? 2.438 -6.044 -2.314 1.00 82.19 148 TRP A O 1
ATOM 1226 N N . ILE A 1 149 ? 2.934 -7.643 -0.792 1.00 84.56 149 ILE A N 1
ATOM 1227 C CA . ILE A 1 149 ? 3.479 -6.768 0.245 1.00 84.56 149 ILE A CA 1
ATOM 1228 C C . ILE A 1 149 ? 4.967 -7.079 0.422 1.00 84.56 149 ILE A C 1
ATOM 1230 O O . ILE A 1 149 ? 5.370 -8.238 0.544 1.00 84.56 149 ILE A O 1
ATOM 1234 N N . TYR A 1 150 ? 5.779 -6.023 0.461 1.00 83.81 150 TYR A N 1
ATOM 1235 C CA . TYR A 1 150 ? 7.185 -6.097 0.857 1.00 83.81 150 TYR A CA 1
ATOM 1236 C C . TYR A 1 150 ? 7.270 -6.215 2.383 1.00 83.81 150 TYR A C 1
ATOM 1238 O O . TYR A 1 150 ? 6.715 -5.373 3.097 1.00 83.81 150 TYR A O 1
ATOM 1246 N N . THR A 1 151 ? 7.962 -7.245 2.866 1.00 82.31 151 THR A N 1
ATOM 1247 C CA . THR A 1 151 ? 8.093 -7.596 4.286 1.00 82.31 151 THR A CA 1
ATOM 1248 C C . THR A 1 151 ? 9.565 -7.853 4.615 1.00 82.31 151 THR A C 1
ATOM 1250 O O . THR A 1 151 ? 10.405 -7.969 3.732 1.00 82.31 151 THR A O 1
ATOM 1253 N N . SER A 1 152 ? 9.893 -8.012 5.890 1.00 75.81 152 SER A N 1
ATOM 1254 C CA . SER A 1 152 ? 11.165 -8.624 6.295 1.00 75.81 152 SER A CA 1
ATOM 1255 C C . SER A 1 152 ? 10.978 -9.463 7.544 1.00 75.81 152 SER A C 1
ATOM 1257 O O . SER A 1 152 ? 9.956 -9.366 8.226 1.00 75.81 152 SER A O 1
ATOM 1259 N N . LYS A 1 153 ? 11.965 -10.294 7.872 1.00 69.62 153 LYS A N 1
ATOM 1260 C CA . LYS A 1 153 ? 11.990 -11.028 9.140 1.00 69.62 153 LYS A CA 1
ATOM 1261 C C . LYS A 1 153 ? 11.986 -10.108 10.370 1.00 69.62 153 LYS A C 1
ATOM 1263 O O . LYS A 1 153 ? 11.278 -10.400 11.329 1.00 69.62 153 LYS A O 1
ATOM 1268 N N . ASN A 1 154 ? 12.736 -9.003 10.320 1.00 73.00 154 ASN A N 1
ATOM 1269 C CA . ASN A 1 154 ? 12.998 -8.125 11.472 1.00 73.00 154 ASN A CA 1
ATOM 1270 C C . ASN A 1 154 ? 12.463 -6.687 11.308 1.00 73.00 154 ASN A C 1
ATOM 1272 O O . ASN A 1 154 ? 12.866 -5.807 12.058 1.00 73.00 154 ASN A O 1
ATOM 1276 N N . GLY A 1 155 ? 11.587 -6.427 10.333 1.00 67.06 155 GLY A N 1
ATOM 1277 C CA . GLY A 1 155 ? 10.990 -5.100 10.130 1.00 67.06 155 GLY A CA 1
ATOM 1278 C C . GLY A 1 155 ? 11.950 -4.027 9.595 1.00 67.06 155 GLY A C 1
ATOM 1279 O O . GLY A 1 155 ? 11.799 -2.842 9.887 1.00 67.06 155 GLY A O 1
ATOM 1280 N N . LEU A 1 156 ? 12.945 -4.435 8.803 1.00 73.19 156 LEU A N 1
ATOM 1281 C CA . LEU A 1 156 ? 13.922 -3.550 8.164 1.00 73.19 156 LEU A CA 1
ATOM 1282 C C . LEU A 1 156 ? 13.225 -2.434 7.368 1.00 73.19 156 LEU A C 1
ATOM 1284 O O . LEU A 1 156 ? 12.245 -2.679 6.663 1.00 73.19 156 LEU A O 1
ATOM 1288 N N . TYR A 1 157 ? 13.738 -1.204 7.475 1.00 71.69 157 TYR A N 1
ATOM 1289 C CA . TYR A 1 157 ? 13.227 -0.016 6.767 1.00 71.69 157 TYR A CA 1
ATOM 1290 C C . TYR A 1 157 ? 11.728 0.270 6.996 1.00 71.69 157 TYR A C 1
ATOM 1292 O O . TYR A 1 157 ? 11.009 0.730 6.101 1.00 71.69 157 TYR A O 1
ATOM 1300 N N . GLY A 1 158 ? 11.234 -0.039 8.200 1.00 79.31 158 GLY A N 1
ATOM 1301 C CA . GLY A 1 158 ? 9.833 0.155 8.577 1.00 79.31 158 GLY A CA 1
ATOM 1302 C C . GLY A 1 158 ? 8.875 -0.844 7.926 1.00 79.31 158 GLY A C 1
ATOM 1303 O O . GLY A 1 158 ? 7.663 -0.634 7.939 1.00 79.31 158 GLY A O 1
ATOM 1304 N N . GLN A 1 159 ? 9.381 -1.927 7.332 1.00 84.88 159 GLN A N 1
ATOM 1305 C CA . GLN A 1 159 ? 8.537 -3.023 6.861 1.00 84.88 159 GLN A CA 1
ATOM 1306 C C . GLN A 1 159 ? 7.836 -3.703 8.040 1.00 84.88 159 GLN A C 1
ATOM 1308 O O . GLN A 1 159 ? 8.359 -3.774 9.148 1.00 84.88 159 GLN A O 1
ATOM 1313 N N . ILE A 1 160 ? 6.644 -4.235 7.794 1.00 88.38 160 ILE A N 1
ATOM 1314 C CA . ILE A 1 160 ? 5.928 -5.023 8.797 1.00 88.38 160 ILE A CA 1
ATOM 1315 C C . ILE A 1 160 ? 6.543 -6.424 8.796 1.00 88.38 160 ILE A C 1
ATOM 1317 O O . ILE A 1 160 ? 6.705 -6.979 7.708 1.00 88.38 160 ILE A O 1
ATOM 1321 N N . PRO A 1 161 ? 6.894 -7.015 9.952 1.00 87.38 161 PRO A N 1
ATOM 1322 C CA . PRO A 1 161 ? 7.431 -8.364 9.981 1.00 87.38 161 PRO A CA 1
ATOM 1323 C C . PRO A 1 161 ? 6.474 -9.400 9.386 1.00 87.38 161 PRO A C 1
ATOM 1325 O O . PRO A 1 161 ? 5.264 -9.334 9.609 1.00 87.38 161 PRO A O 1
ATOM 1328 N N . LEU A 1 162 ? 7.015 -10.425 8.717 1.00 82.38 162 LEU A N 1
ATOM 1329 C CA . LEU A 1 162 ? 6.203 -11.491 8.104 1.00 82.38 162 LEU A CA 1
ATOM 1330 C C . LEU A 1 162 ? 5.256 -12.129 9.127 1.00 82.38 162 LEU A C 1
ATOM 1332 O O . LEU A 1 162 ? 4.065 -12.305 8.873 1.00 82.38 162 LEU A O 1
ATOM 1336 N N . LYS A 1 163 ? 5.788 -12.447 10.309 1.00 85.06 163 LYS A N 1
ATOM 1337 C CA . LYS A 1 163 ? 5.015 -13.031 11.406 1.00 85.06 163 LYS A CA 1
ATOM 1338 C C . LYS A 1 163 ? 3.843 -12.132 11.805 1.00 85.06 163 LYS A C 1
ATOM 1340 O O . LYS A 1 163 ? 2.740 -12.619 12.015 1.00 85.06 163 LYS A O 1
ATOM 1345 N N . GLU A 1 164 ? 4.061 -10.823 11.848 1.00 90.62 164 GLU A N 1
ATOM 1346 C CA . GLU A 1 164 ? 3.037 -9.848 12.212 1.00 90.62 164 GLU A CA 1
ATOM 1347 C C . GLU A 1 164 ? 1.958 -9.713 11.128 1.00 90.62 164 GLU A C 1
ATOM 1349 O O . GLU A 1 164 ? 0.770 -9.696 11.449 1.00 90.62 164 GLU A O 1
ATOM 1354 N N . LEU A 1 165 ? 2.335 -9.722 9.844 1.00 90.88 165 LEU A N 1
ATOM 1355 C CA . LEU A 1 165 ? 1.373 -9.759 8.735 1.00 90.88 165 LEU A CA 1
ATOM 1356 C C . LEU A 1 165 ? 0.465 -10.997 8.795 1.00 90.88 165 LEU A C 1
ATOM 1358 O O . LEU A 1 165 ? -0.740 -10.901 8.554 1.00 90.88 165 LEU A O 1
ATOM 1362 N N . LEU A 1 166 ? 1.037 -12.159 9.121 1.00 87.50 166 LEU A N 1
ATOM 1363 C CA . LEU A 1 166 ? 0.304 -13.423 9.160 1.00 87.50 166 LEU A CA 1
ATOM 1364 C C . LEU A 1 166 ? -0.539 -13.589 10.428 1.00 87.50 166 LEU A C 1
ATOM 1366 O O . LEU A 1 166 ? -1.695 -13.988 10.332 1.00 87.50 166 LEU A O 1
ATOM 1370 N N . GLU A 1 167 ? 0.026 -13.302 11.599 1.00 90.88 167 GLU A N 1
ATOM 1371 C CA . GLU A 1 167 ? -0.591 -13.620 12.893 1.00 90.88 167 GLU A CA 1
ATOM 1372 C C . GLU A 1 167 ? -1.391 -12.455 13.476 1.00 90.88 167 GLU A C 1
ATOM 1374 O O . GLU A 1 167 ? -2.406 -12.680 14.135 1.00 90.88 167 GLU A O 1
ATOM 1379 N N . ILE A 1 168 ? -0.965 -11.213 13.235 1.00 94.44 168 ILE A N 1
ATOM 1380 C CA . ILE A 1 168 ? -1.646 -10.036 13.775 1.00 94.44 168 ILE A CA 1
ATOM 1381 C C . ILE A 1 168 ? -2.598 -9.462 12.740 1.00 94.44 168 ILE A C 1
ATOM 1383 O O . ILE A 1 168 ? -3.801 -9.455 12.968 1.00 94.44 168 ILE A O 1
ATOM 1387 N N . TYR A 1 169 ? -2.089 -9.030 11.587 1.00 93.94 169 TYR A N 1
ATOM 1388 C CA . TYR A 1 169 ? -2.930 -8.444 10.539 1.00 93.94 169 TYR A CA 1
ATOM 1389 C C . TYR A 1 169 ? -3.784 -9.477 9.804 1.00 93.94 169 TYR A C 1
ATOM 1391 O O . TYR A 1 169 ? -4.738 -9.099 9.129 1.00 93.94 169 TYR A O 1
ATOM 1399 N N . GLN A 1 170 ? -3.482 -10.771 9.965 1.00 92.50 170 GLN A N 1
ATOM 1400 C CA . GLN A 1 170 ? -4.266 -11.869 9.397 1.00 92.50 170 GLN A CA 1
ATOM 1401 C C . GLN A 1 170 ? -4.449 -11.702 7.885 1.00 92.50 170 GLN A C 1
ATOM 1403 O O . GLN A 1 170 ? -5.515 -11.977 7.341 1.00 92.50 170 GLN A O 1
ATOM 1408 N N . ILE A 1 171 ? -3.389 -11.255 7.198 1.00 89.38 171 ILE A N 1
ATOM 1409 C CA . ILE A 1 171 ? -3.437 -10.751 5.818 1.00 89.38 171 ILE A CA 1
ATOM 1410 C C . ILE A 1 171 ? -4.082 -11.732 4.821 1.00 89.38 171 ILE A C 1
ATOM 1412 O O . ILE A 1 171 ? -4.662 -11.316 3.827 1.00 89.38 171 ILE A O 1
ATOM 1416 N N . LYS A 1 172 ? -4.042 -13.039 5.120 1.00 84.75 172 LYS A N 1
ATOM 1417 C CA . LYS A 1 172 ? -4.645 -14.114 4.316 1.00 84.75 172 LYS A CA 1
ATOM 1418 C C . LYS A 1 172 ? -6.170 -14.051 4.230 1.00 84.75 172 LYS A C 1
ATOM 1420 O O . LYS A 1 172 ? -6.730 -14.579 3.278 1.00 84.75 172 LYS A O 1
ATOM 1425 N N . ARG A 1 173 ? -6.831 -13.508 5.257 1.00 88.94 173 ARG A N 1
ATOM 1426 C CA . ARG A 1 173 ? -8.299 -13.440 5.314 1.00 88.94 173 ARG A CA 1
ATOM 1427 C C . ARG A 1 173 ? -8.850 -12.194 4.636 1.00 88.94 173 ARG A C 1
ATOM 1429 O O . ARG A 1 173 ? -10.046 -12.139 4.388 1.00 88.94 173 ARG A O 1
ATOM 1436 N N . LEU A 1 174 ? -8.005 -11.183 4.442 1.00 89.81 174 LEU A N 1
ATOM 1437 C CA . LEU A 1 174 ? -8.453 -9.869 4.017 1.00 89.81 174 LEU A CA 1
ATOM 1438 C C . LEU A 1 174 ? -8.745 -9.868 2.519 1.00 89.81 174 LEU A C 1
ATOM 1440 O O . LEU A 1 174 ? -8.052 -10.505 1.725 1.00 89.81 174 LEU A O 1
ATOM 1444 N N . THR A 1 175 ? -9.762 -9.109 2.147 1.00 89.06 175 THR A N 1
ATOM 1445 C CA . THR A 1 175 ? -10.237 -8.941 0.779 1.00 89.06 175 THR A CA 1
ATOM 1446 C C . THR A 1 175 ? -10.306 -7.454 0.442 1.00 89.06 175 THR A C 1
ATOM 1448 O O . THR A 1 175 ? -10.118 -6.590 1.297 1.00 89.06 175 THR A O 1
ATOM 1451 N N . ARG A 1 176 ? -10.631 -7.117 -0.810 1.00 88.75 176 ARG A N 1
ATOM 1452 C CA . ARG A 1 176 ? -10.865 -5.712 -1.187 1.00 88.75 176 ARG A CA 1
ATOM 1453 C C . ARG A 1 176 ? -12.118 -5.117 -0.528 1.00 88.75 176 ARG A C 1
ATOM 1455 O O . ARG A 1 176 ? -12.321 -3.910 -0.612 1.00 88.75 176 ARG A O 1
ATOM 1462 N N . GLN A 1 177 ? -12.964 -5.959 0.068 1.00 91.56 177 GLN A N 1
ATOM 1463 C CA . GLN A 1 177 ? -14.206 -5.591 0.745 1.00 91.56 177 GLN A CA 1
ATOM 1464 C C . GLN A 1 177 ? -14.035 -5.457 2.264 1.00 91.56 177 GLN A C 1
ATOM 1466 O O . GLN A 1 177 ? -14.969 -5.006 2.924 1.00 91.56 177 GLN A O 1
ATOM 1471 N N . THR A 1 178 ? -12.864 -5.809 2.807 1.00 95.56 178 THR A N 1
ATOM 1472 C CA . THR A 1 178 ? -12.580 -5.721 4.241 1.00 95.56 178 THR A CA 1
ATOM 1473 C C . THR A 1 178 ? -12.840 -4.310 4.767 1.00 95.56 178 THR A C 1
ATOM 1475 O O . THR A 1 178 ? -12.250 -3.332 4.301 1.00 95.56 178 THR A O 1
ATOM 1478 N N . SER A 1 179 ? -13.679 -4.221 5.797 1.00 97.56 179 SER A N 1
ATOM 1479 C CA . SER A 1 179 ? -13.988 -2.982 6.506 1.00 97.56 179 SER A CA 1
ATOM 1480 C C . SER A 1 179 ? -12.751 -2.422 7.210 1.00 97.56 179 SER A C 1
ATOM 1482 O O . SER A 1 179 ? -12.093 -3.130 7.975 1.00 97.56 179 SER A O 1
ATOM 1484 N N . LEU A 1 180 ? -12.437 -1.143 7.006 1.00 97.94 180 LEU A N 1
ATOM 1485 C CA . LEU A 1 180 ? -11.284 -0.508 7.645 1.00 97.94 180 LEU A CA 1
ATOM 1486 C C . LEU A 1 180 ? -11.684 0.244 8.915 1.00 97.94 180 LEU A C 1
ATOM 1488 O O . LEU A 1 180 ? -12.643 1.013 8.935 1.00 97.94 180 LEU A O 1
ATOM 1492 N N . TYR A 1 181 ? -10.883 0.063 9.954 1.00 97.62 181 TYR A N 1
ATOM 1493 C CA . TYR A 1 181 ? -10.918 0.794 11.213 1.00 97.62 181 TYR A CA 1
ATOM 1494 C C . TYR A 1 181 ? -9.513 1.307 11.520 1.00 97.62 181 TYR A C 1
ATOM 1496 O O . TYR A 1 181 ? -8.516 0.722 11.083 1.00 97.62 181 TYR A O 1
ATOM 1504 N N . GLY A 1 182 ? -9.404 2.393 12.277 1.00 94.75 182 GLY A N 1
ATOM 1505 C CA . GLY A 1 182 ? -8.096 2.969 12.565 1.00 94.75 182 GLY A CA 1
ATOM 1506 C C . GLY A 1 182 ? -7.991 3.658 13.911 1.00 94.75 182 GLY A C 1
ATOM 1507 O O . GLY A 1 182 ? -8.956 4.237 14.394 1.00 94.75 182 GLY A O 1
ATOM 1508 N N . LEU A 1 183 ? -6.797 3.637 14.493 1.00 95.06 183 LEU A N 1
ATOM 1509 C CA . LEU A 1 183 ? -6.415 4.577 15.539 1.00 95.06 183 LEU A CA 1
ATOM 1510 C C . LEU A 1 183 ? -5.778 5.803 14.896 1.00 95.06 183 LEU A C 1
ATOM 1512 O O . LEU A 1 183 ? -4.668 5.701 14.369 1.00 95.06 183 LEU A O 1
ATOM 1516 N N . ILE A 1 184 ? -6.440 6.947 15.007 1.00 93.88 184 ILE A N 1
ATOM 1517 C CA . ILE A 1 184 ? -5.838 8.247 14.739 1.00 93.88 184 ILE A CA 1
ATOM 1518 C C . ILE A 1 184 ? -4.909 8.578 15.903 1.00 93.88 184 ILE A C 1
ATOM 1520 O O . ILE A 1 184 ? -5.329 8.622 17.053 1.00 93.88 184 ILE A O 1
ATOM 1524 N N . LYS A 1 185 ? -3.629 8.796 15.609 1.00 91.06 185 LYS A N 1
ATOM 1525 C CA . LYS A 1 185 ? -2.636 9.189 16.614 1.00 91.06 185 LYS A CA 1
ATOM 1526 C C . LYS A 1 185 ? -1.663 10.201 16.036 1.00 91.06 185 LYS A C 1
ATOM 1528 O O . LYS A 1 185 ? -1.302 10.123 14.865 1.00 91.06 185 LYS A O 1
ATOM 1533 N N . GLY A 1 186 ? -1.158 11.091 16.885 1.00 88.31 186 GLY A N 1
ATOM 1534 C CA . GLY A 1 186 ? -0.037 11.952 16.517 1.00 88.31 186 GLY A CA 1
ATOM 1535 C C . GLY A 1 186 ? 1.209 11.129 16.170 1.00 88.31 186 GLY A C 1
ATOM 1536 O O . GLY A 1 186 ? 1.472 10.085 16.780 1.00 88.31 186 GLY A O 1
ATOM 1537 N N . LYS A 1 187 ? 2.014 11.604 15.213 1.00 82.88 187 LYS A N 1
ATOM 1538 C CA . LYS A 1 187 ? 3.211 10.877 14.739 1.00 82.88 187 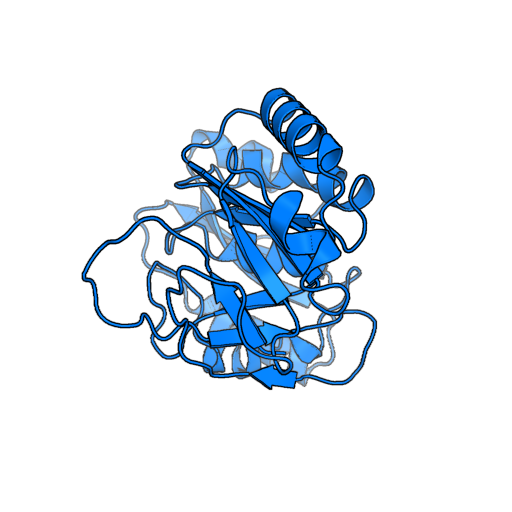LYS A CA 1
ATOM 1539 C C . LYS A 1 187 ? 4.253 10.599 15.825 1.00 82.88 187 LYS A C 1
ATOM 1541 O O . LYS A 1 187 ? 4.961 9.603 15.743 1.00 82.88 187 LYS A O 1
ATOM 1546 N N . LYS A 1 188 ? 4.320 11.447 16.857 1.00 82.38 188 LYS A N 1
ATOM 1547 C CA . LYS A 1 188 ? 5.239 11.292 18.001 1.00 82.38 188 LYS A CA 1
ATOM 1548 C C . LYS A 1 188 ? 4.698 10.382 19.108 1.00 82.38 188 LYS A C 1
ATOM 1550 O O . LYS A 1 188 ? 5.442 10.039 20.022 1.00 82.38 188 LYS A O 1
ATOM 1555 N N . SER A 1 189 ? 3.422 10.004 19.055 1.00 81.25 189 SER A N 1
ATOM 1556 C CA . SER A 1 189 ? 2.832 9.115 20.054 1.00 81.25 189 SER A CA 1
ATOM 1557 C C . SER A 1 189 ? 3.375 7.694 19.883 1.00 81.25 189 SER A C 1
ATOM 1559 O O . SER A 1 189 ? 3.620 7.270 18.747 1.00 81.25 189 SER A O 1
ATOM 1561 N N . PRO A 1 190 ? 3.525 6.906 20.962 1.00 76.62 190 PRO A N 1
ATOM 1562 C CA . PRO A 1 190 ? 3.930 5.509 20.846 1.00 76.62 190 PRO A CA 1
ATOM 1563 C C . PRO A 1 190 ? 2.927 4.708 19.992 1.00 76.62 190 PRO A C 1
ATOM 1565 O O . PRO A 1 190 ? 1.754 5.085 19.872 1.00 76.62 190 PRO A O 1
ATOM 1568 N N . PRO A 1 191 ? 3.357 3.642 19.298 1.00 70.88 191 PRO A N 1
ATOM 1569 C CA . PRO A 1 191 ? 2.440 2.757 18.585 1.00 70.88 191 PRO A CA 1
ATOM 1570 C C . PRO A 1 191 ? 1.472 2.099 19.573 1.00 70.88 191 PRO A C 1
ATOM 1572 O O . PRO A 1 191 ? 1.883 1.550 20.593 1.00 70.88 191 PRO A O 1
ATOM 1575 N N . SER A 1 192 ? 0.174 2.163 19.273 1.00 80.19 192 SER A N 1
ATOM 1576 C CA . SER A 1 192 ? -0.832 1.481 20.083 1.00 80.19 192 SER A CA 1
ATOM 1577 C C . SER A 1 192 ? -0.804 -0.012 19.812 1.00 80.19 192 SER A C 1
ATOM 1579 O O . SER A 1 192 ? -0.606 -0.446 18.676 1.00 80.19 192 SER A O 1
ATOM 1581 N N . ILE A 1 193 ? -1.073 -0.793 20.856 1.00 88.00 193 ILE A N 1
ATOM 1582 C CA . ILE A 1 193 ? -1.288 -2.238 20.763 1.00 88.00 193 ILE A CA 1
ATOM 1583 C C . ILE A 1 193 ? -2.692 -2.596 20.255 1.00 88.00 193 ILE A C 1
ATOM 1585 O O . ILE A 1 193 ? -2.983 -3.777 20.097 1.00 88.00 193 ILE A O 1
ATOM 1589 N N . GLY A 1 194 ? -3.563 -1.614 19.984 1.00 89.75 194 GLY A N 1
ATOM 1590 C CA . GLY A 1 194 ? -4.950 -1.844 19.566 1.00 89.75 194 GLY A CA 1
ATOM 1591 C C . GLY A 1 194 ? -5.066 -2.797 18.376 1.00 89.75 194 GLY A C 1
ATOM 1592 O O . GLY A 1 194 ? -5.849 -3.739 18.422 1.00 89.75 194 GLY A O 1
ATOM 1593 N N . TYR A 1 195 ? -4.211 -2.653 17.360 1.00 93.62 195 TYR A N 1
ATOM 1594 C CA . TYR A 1 195 ? -4.193 -3.568 16.212 1.00 93.62 195 TYR A CA 1
ATOM 1595 C C . TYR A 1 195 ? -3.816 -5.017 16.591 1.00 93.62 195 TYR A C 1
ATOM 1597 O O . TYR A 1 195 ? -4.301 -5.954 15.960 1.00 93.62 195 TYR A O 1
ATOM 1605 N N . LYS A 1 196 ? -3.017 -5.224 17.652 1.00 94.50 196 LYS A N 1
ATOM 1606 C CA . LYS A 1 196 ? -2.687 -6.553 18.207 1.00 94.50 196 LYS A CA 1
ATOM 1607 C C . LYS A 1 196 ? -3.852 -7.190 18.961 1.00 94.50 196 LYS A C 1
ATOM 1609 O O . LYS A 1 196 ? -3.822 -8.390 19.205 1.00 94.50 196 LYS A O 1
ATOM 1614 N N . ILE A 1 197 ? -4.862 -6.404 19.328 1.00 94.75 197 ILE A N 1
ATOM 1615 C CA . ILE A 1 197 ? -6.065 -6.868 20.024 1.00 94.75 197 ILE A CA 1
ATOM 1616 C C . ILE A 1 197 ? -7.205 -7.046 19.018 1.00 94.75 197 ILE A C 1
ATOM 1618 O O . ILE A 1 197 ? -7.755 -8.139 18.889 1.00 94.75 197 ILE A O 1
ATOM 1622 N N . TYR A 1 198 ? -7.533 -5.989 18.272 1.00 96.94 198 TYR A N 1
ATOM 1623 C CA . TYR A 1 198 ? -8.685 -5.965 17.377 1.00 96.94 198 TYR A CA 1
ATOM 1624 C C . TYR A 1 198 ? -8.519 -6.889 16.173 1.00 96.94 198 TYR A C 1
ATOM 1626 O O . TYR A 1 198 ? -9.469 -7.582 15.836 1.00 96.94 198 TYR A O 1
ATOM 1634 N N . ASN A 1 199 ? -7.340 -6.974 15.544 1.00 97.62 199 ASN A N 1
ATOM 1635 C CA . ASN A 1 199 ? -7.202 -7.810 14.345 1.00 97.62 199 ASN A CA 1
ATOM 1636 C C . ASN A 1 199 ? -7.325 -9.316 14.630 1.00 97.62 199 ASN A C 1
ATOM 1638 O O . ASN A 1 199 ? -8.058 -9.982 13.887 1.00 97.62 199 ASN A O 1
ATOM 1642 N N . PRO A 1 200 ? -6.700 -9.868 15.694 1.00 95.62 200 PRO A N 1
ATOM 1643 C CA . PRO A 1 200 ? -6.962 -11.245 16.106 1.00 95.62 200 PRO A CA 1
ATOM 1644 C C . PRO A 1 200 ? -8.403 -11.463 16.570 1.00 95.62 200 PRO A C 1
ATOM 1646 O O . PRO A 1 200 ? -8.979 -12.509 16.278 1.00 95.62 200 PRO A O 1
ATOM 1649 N N . LEU A 1 201 ? -9.009 -10.481 17.249 1.00 96.75 201 LEU A N 1
ATOM 1650 C CA . LEU A 1 201 ? -10.412 -10.556 17.656 1.00 96.75 201 LEU A CA 1
ATOM 1651 C C . LEU A 1 201 ? -11.344 -10.623 16.439 1.00 96.75 201 LEU A C 1
ATOM 1653 O O . LEU A 1 201 ? -12.146 -11.544 16.351 1.00 96.75 201 LEU A O 1
ATOM 1657 N N . PHE A 1 202 ? -11.195 -9.722 15.465 1.00 97.69 202 PHE A N 1
ATOM 1658 C CA . PHE A 1 202 ? -11.953 -9.747 14.211 1.00 97.69 202 PHE A CA 1
ATOM 1659 C C . PHE A 1 202 ? -11.808 -11.088 13.493 1.00 97.69 202 PHE A C 1
ATOM 1661 O O . PHE A 1 202 ? -12.801 -11.652 13.046 1.00 97.69 202 PHE A O 1
ATOM 1668 N N . ALA A 1 203 ? -10.595 -11.646 13.447 1.00 94.75 203 ALA A N 1
ATOM 1669 C CA . ALA A 1 203 ? -10.373 -12.965 12.866 1.00 94.75 203 ALA A CA 1
ATOM 1670 C C . ALA A 1 203 ? -11.113 -14.077 13.631 1.00 94.75 203 ALA A C 1
ATOM 1672 O O . ALA A 1 203 ? -11.777 -14.907 13.009 1.00 94.75 203 ALA A O 1
ATOM 1673 N N . ARG A 1 204 ? -11.037 -14.078 14.969 1.00 96.56 204 ARG A N 1
ATOM 1674 C CA . ARG A 1 204 ? -11.702 -15.071 15.830 1.00 96.56 204 ARG A CA 1
ATOM 1675 C C . ARG A 1 204 ? -13.224 -15.013 15.706 1.00 96.56 204 ARG A C 1
ATOM 1677 O O . ARG A 1 204 ? -13.862 -16.055 15.596 1.00 96.56 204 ARG A O 1
ATOM 1684 N N . GLU A 1 205 ? -13.779 -13.805 15.679 1.00 97.50 205 GLU A N 1
ATOM 1685 C CA . GLU A 1 205 ? -15.220 -13.556 15.554 1.00 97.50 205 GLU A CA 1
ATOM 1686 C C . GLU A 1 205 ? -15.711 -13.586 14.092 1.00 97.50 205 GLU A C 1
ATOM 1688 O O . GLU A 1 205 ? -16.886 -13.341 13.831 1.00 97.50 205 GLU A O 1
ATOM 1693 N N . LYS A 1 206 ? -14.833 -13.898 13.123 1.00 95.75 206 LYS A N 1
ATOM 1694 C CA . LYS A 1 206 ? -15.135 -13.947 11.677 1.00 95.75 206 LYS A CA 1
ATOM 1695 C C . LYS A 1 206 ? -15.706 -12.636 11.115 1.00 95.75 206 LYS A C 1
ATOM 1697 O O . LYS A 1 206 ? -16.519 -12.647 10.194 1.00 95.75 206 LYS A O 1
ATOM 1702 N N . ILE A 1 207 ? -15.257 -11.508 11.652 1.00 97.06 207 ILE A N 1
ATOM 1703 C CA . ILE A 1 207 ? -15.591 -10.171 11.163 1.00 97.06 207 ILE A CA 1
ATOM 1704 C C . ILE A 1 207 ? -14.574 -9.804 10.077 1.00 97.06 207 ILE A C 1
ATOM 1706 O O . ILE A 1 207 ? -13.370 -9.769 10.345 1.00 97.06 207 ILE A O 1
ATOM 1710 N N . ASP A 1 208 ? -15.034 -9.507 8.857 1.00 95.88 208 ASP A N 1
ATOM 1711 C CA . ASP A 1 208 ? -14.167 -9.043 7.761 1.00 95.88 208 ASP A CA 1
ATOM 1712 C C . ASP A 1 208 ? -13.771 -7.569 7.947 1.00 95.88 208 ASP A C 1
ATOM 1714 O O . ASP A 1 208 ? -14.203 -6.674 7.225 1.00 95.88 208 ASP A O 1
ATOM 1718 N N . ALA A 1 209 ? -12.977 -7.320 8.986 1.00 97.62 209 ALA A N 1
ATOM 1719 C CA . ALA A 1 209 ? -12.490 -6.003 9.356 1.00 97.62 209 ALA A CA 1
ATOM 1720 C C . ALA A 1 209 ? -10.983 -5.996 9.626 1.00 97.62 209 ALA A C 1
ATOM 1722 O O . ALA A 1 209 ? -10.403 -7.006 10.044 1.00 97.62 209 ALA A O 1
ATOM 1723 N N . LEU A 1 210 ? -10.366 -4.835 9.431 1.00 97.62 210 LEU A N 1
ATOM 1724 C CA . LEU A 1 210 ? -8.961 -4.564 9.698 1.00 97.62 210 LEU A CA 1
ATOM 1725 C C . LEU A 1 210 ? -8.824 -3.272 10.499 1.00 97.62 210 LEU A C 1
ATOM 1727 O O . LEU A 1 210 ? -9.364 -2.240 10.124 1.00 97.62 210 LEU A O 1
ATOM 1731 N N . TYR A 1 211 ? -8.048 -3.329 11.571 1.00 97.56 211 TYR A N 1
ATOM 1732 C CA . TYR A 1 211 ? -7.673 -2.208 12.413 1.00 97.56 211 TYR A CA 1
ATOM 1733 C C . TYR A 1 211 ? -6.223 -1.790 12.138 1.00 97.56 211 TYR A C 1
ATOM 1735 O O . TYR A 1 211 ? -5.298 -2.605 12.244 1.00 97.56 211 TYR A O 1
ATOM 1743 N N . LEU A 1 212 ? -6.016 -0.513 11.818 1.00 95.62 212 LEU A N 1
ATOM 1744 C CA . LEU A 1 212 ? -4.717 0.069 11.473 1.00 95.62 212 LEU A CA 1
ATOM 1745 C C . LEU A 1 212 ? -4.279 1.131 12.491 1.00 95.62 212 LEU A C 1
ATOM 1747 O O . LEU A 1 212 ? -5.095 1.863 13.039 1.00 95.62 212 LEU A O 1
ATOM 1751 N N . ASN A 1 213 ? -2.970 1.260 12.712 1.00 93.88 213 ASN A N 1
ATOM 1752 C CA . ASN A 1 213 ? -2.416 2.463 13.334 1.00 93.88 213 ASN A CA 1
ATOM 1753 C C . ASN A 1 213 ? -2.270 3.535 12.250 1.00 93.88 213 ASN A C 1
ATOM 1755 O O . ASN A 1 213 ? -1.654 3.260 11.219 1.00 93.88 213 ASN A O 1
ATOM 1759 N N . LEU A 1 214 ? -2.804 4.734 12.494 1.00 94.31 214 LEU A N 1
ATOM 1760 C CA . LEU A 1 214 ? -2.800 5.859 11.558 1.00 94.31 214 LEU A CA 1
ATOM 1761 C C . LEU A 1 214 ? -2.050 7.054 12.179 1.00 94.31 214 LEU A C 1
ATOM 1763 O O . LEU A 1 214 ? -2.660 7.891 12.851 1.00 94.31 214 LEU A O 1
ATOM 1767 N N . PRO A 1 215 ? -0.715 7.130 12.014 1.00 93.06 215 PRO A N 1
ATOM 1768 C CA . PRO A 1 215 ? 0.072 8.294 12.404 1.00 93.06 215 PRO A CA 1
ATOM 1769 C C . PRO A 1 215 ? -0.252 9.469 11.477 1.00 93.06 215 PRO A C 1
ATOM 1771 O O . PRO A 1 215 ? 0.150 9.479 10.315 1.00 93.06 215 PRO A O 1
ATOM 1774 N N . VAL A 1 216 ? -0.976 10.457 11.990 1.00 93.81 216 VAL A N 1
ATOM 1775 C CA . VAL A 1 216 ? -1.434 11.622 11.220 1.00 93.81 216 VAL A CA 1
ATOM 1776 C C . VAL A 1 216 ? -0.883 12.910 11.822 1.00 93.81 216 VAL A C 1
ATOM 1778 O O . VAL A 1 216 ? -0.652 12.987 13.034 1.00 93.81 216 VAL A O 1
ATOM 1781 N N . GLU A 1 217 ? -0.639 13.912 10.978 1.00 92.75 217 GLU A N 1
ATOM 1782 C CA . GLU A 1 217 ? -0.436 15.277 11.467 1.00 92.75 217 GLU A CA 1
ATOM 1783 C C . GLU A 1 217 ? -1.772 15.907 11.876 1.00 92.75 217 GLU A C 1
ATOM 1785 O O . GLU A 1 217 ? -2.837 15.534 11.381 1.00 92.75 217 GLU A O 1
ATOM 1790 N N . GLU A 1 218 ? -1.715 16.902 12.759 1.00 91.12 218 GLU A N 1
ATOM 1791 C CA . GLU A 1 218 ? -2.898 17.606 13.269 1.00 91.12 218 GLU A CA 1
ATOM 1792 C C . GLU A 1 218 ? -3.742 18.223 12.143 1.00 91.12 218 GLU A C 1
ATOM 1794 O O . GLU A 1 218 ? -4.967 18.107 12.142 1.00 91.12 218 GLU A O 1
ATOM 1799 N N . ASN A 1 219 ? -3.089 18.792 11.128 1.00 93.75 219 ASN A N 1
ATOM 1800 C CA . ASN A 1 219 ? -3.755 19.396 9.974 1.00 93.75 219 ASN A CA 1
ATOM 1801 C C . ASN A 1 219 ? -4.400 18.375 9.017 1.00 93.75 219 ASN A C 1
ATOM 1803 O O . ASN A 1 219 ? -5.109 18.778 8.097 1.00 93.75 219 ASN A O 1
ATOM 1807 N N . GLU A 1 220 ? -4.168 17.073 9.203 1.00 94.12 220 GLU A N 1
ATOM 1808 C CA . GLU A 1 220 ? -4.754 16.010 8.377 1.00 94.12 220 GLU A CA 1
ATOM 1809 C C . GLU A 1 220 ? -5.961 15.330 9.036 1.00 94.12 220 GLU A C 1
ATOM 1811 O O . GLU A 1 220 ? -6.742 14.676 8.343 1.00 94.12 220 GLU A O 1
ATOM 1816 N N . VAL A 1 221 ? -6.127 15.464 10.359 1.00 94.50 221 VAL A N 1
ATOM 1817 C CA . VAL A 1 221 ? -7.109 14.698 11.151 1.00 94.50 221 VAL A CA 1
ATOM 1818 C C . VAL A 1 221 ? -8.519 14.826 10.580 1.00 94.50 221 VAL A C 1
ATOM 1820 O O . VAL A 1 221 ? -9.194 13.819 10.373 1.00 94.50 221 VAL A O 1
ATOM 1823 N N . GLU A 1 222 ? -8.954 16.049 10.274 1.00 94.88 222 GLU A N 1
ATOM 1824 C CA . GLU A 1 222 ? -10.292 16.299 9.732 1.00 94.88 222 GLU A CA 1
ATOM 1825 C C . GLU A 1 222 ? -10.506 15.594 8.384 1.00 94.88 222 GLU A C 1
ATOM 1827 O O . GLU A 1 222 ? -11.556 14.995 8.152 1.00 94.88 222 GLU A O 1
ATOM 1832 N N . LYS A 1 223 ? -9.498 15.625 7.505 1.00 95.00 223 LYS A N 1
ATOM 1833 C CA . LYS A 1 223 ? -9.548 14.975 6.189 1.00 95.00 223 LYS A CA 1
ATOM 1834 C C . LYS A 1 223 ? -9.618 13.454 6.329 1.00 95.00 223 LYS A C 1
ATOM 1836 O O . LYS A 1 223 ? -10.391 12.815 5.620 1.00 95.00 223 LYS A O 1
ATOM 1841 N N . VAL A 1 224 ? -8.867 12.881 7.271 1.00 95.50 224 VAL A N 1
ATOM 1842 C CA . VAL A 1 224 ? -8.871 11.435 7.541 1.00 95.50 224 VAL A CA 1
ATOM 1843 C C . VAL A 1 224 ? -10.203 10.982 8.140 1.00 95.50 224 VAL A C 1
ATOM 1845 O O . VAL A 1 224 ? -10.766 9.998 7.667 1.00 95.50 224 VAL A O 1
ATOM 1848 N N . LEU A 1 225 ? -10.752 11.722 9.109 1.00 95.12 225 LEU A N 1
ATOM 1849 C CA . LEU A 1 225 ? -12.051 11.418 9.725 1.00 95.12 225 LEU A CA 1
ATOM 1850 C C . LEU A 1 225 ? -13.214 11.448 8.725 1.00 95.12 225 LEU A C 1
ATOM 1852 O O . LEU A 1 225 ? -14.188 10.720 8.899 1.00 95.12 225 LEU A O 1
ATOM 1856 N N . LYS A 1 226 ? -13.118 12.284 7.686 1.00 94.69 226 LYS A N 1
ATOM 1857 C CA . LYS A 1 226 ? -14.123 12.388 6.616 1.00 94.69 226 LYS A CA 1
ATOM 1858 C C . LYS A 1 226 ? -13.954 11.346 5.507 1.00 94.69 226 LYS A C 1
ATOM 1860 O O . LYS A 1 226 ? -14.760 11.337 4.579 1.00 94.69 226 LYS A O 1
ATOM 1865 N N . SER A 1 227 ? -12.922 10.502 5.561 1.00 93.62 227 SER A N 1
ATOM 1866 C CA . SER A 1 227 ? -12.712 9.467 4.550 1.00 93.62 227 SER A CA 1
ATOM 1867 C C . SER A 1 227 ? -13.840 8.435 4.582 1.00 93.62 227 SER A C 1
ATOM 1869 O O . SER A 1 227 ? -14.132 7.849 5.620 1.00 93.62 227 SER A O 1
ATOM 1871 N N . ASP A 1 228 ? -14.411 8.151 3.414 1.00 93.50 228 ASP A N 1
ATOM 1872 C CA . ASP A 1 228 ? -15.394 7.085 3.195 1.00 93.50 228 ASP A CA 1
ATOM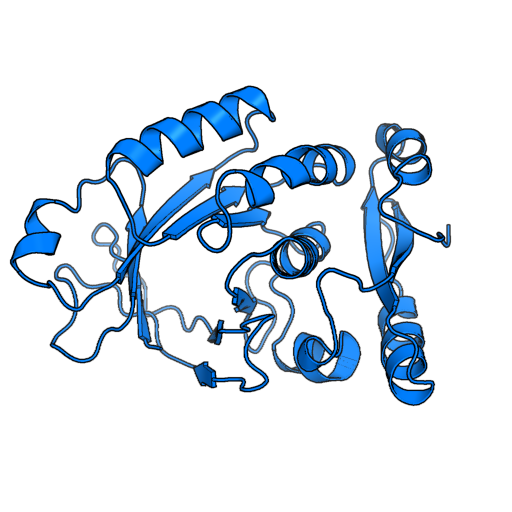 1873 C C . ASP A 1 228 ? -14.786 5.671 3.251 1.00 93.50 228 ASP A C 1
ATOM 1875 O O . ASP A 1 228 ? -15.507 4.673 3.235 1.00 93.50 228 ASP A O 1
ATOM 1879 N N . LEU A 1 229 ? -13.455 5.571 3.326 1.00 94.00 229 LEU A N 1
ATOM 1880 C CA . LEU A 1 229 ? -12.730 4.303 3.347 1.00 94.00 229 LEU A CA 1
ATOM 1881 C C . LEU A 1 229 ? -12.787 3.611 4.708 1.00 94.00 229 LEU A C 1
ATOM 1883 O O . LEU A 1 229 ? -12.615 2.395 4.771 1.00 94.00 229 LEU A O 1
ATOM 1887 N N . PHE A 1 230 ? -13.004 4.368 5.783 1.00 96.62 230 PHE A N 1
ATOM 1888 C CA . PHE A 1 230 ? -12.992 3.870 7.153 1.00 96.62 230 PHE A CA 1
ATOM 1889 C C . PHE A 1 230 ? -14.400 3.873 7.747 1.00 96.62 230 PHE A C 1
ATOM 1891 O O . PHE A 1 230 ? -15.137 4.847 7.643 1.00 96.62 230 PHE A O 1
ATOM 1898 N N . GLN A 1 231 ? -14.761 2.780 8.417 1.00 96.88 231 GLN A N 1
ATOM 1899 C CA . GLN A 1 231 ? -16.058 2.615 9.083 1.00 96.88 231 GLN A CA 1
ATOM 1900 C C . GLN A 1 231 ? -16.045 3.082 10.541 1.00 96.88 231 GLN A C 1
ATOM 1902 O O . GLN A 1 231 ? -17.100 3.206 11.161 1.00 96.88 231 GLN A O 1
ATOM 1907 N N . GLY A 1 232 ? -14.868 3.330 11.111 1.00 96.38 232 GLY A N 1
ATOM 1908 C CA . GLY A 1 232 ? -14.757 3.839 12.468 1.00 96.38 232 GLY A CA 1
ATOM 1909 C C . GLY A 1 232 ? -13.324 4.134 12.880 1.00 96.38 232 GLY A C 1
ATOM 1910 O O . GLY A 1 232 ? -12.367 3.558 12.355 1.00 96.38 232 GLY A O 1
ATOM 1911 N N . PHE A 1 233 ? -13.201 5.017 13.866 1.00 96.19 233 PHE A N 1
ATOM 1912 C CA . PHE A 1 233 ? -11.922 5.452 14.403 1.00 96.19 233 PHE A CA 1
ATOM 1913 C C . PHE A 1 233 ? -11.887 5.357 15.927 1.00 96.19 233 PHE A C 1
ATOM 1915 O O . PHE A 1 233 ? -12.896 5.543 16.606 1.00 96.19 233 PHE A O 1
ATOM 1922 N N . SER A 1 234 ? -10.699 5.096 16.458 1.00 93.50 234 SER A N 1
ATOM 1923 C CA . SER A 1 234 ? -10.308 5.476 17.816 1.00 93.50 234 SER A CA 1
ATOM 1924 C C . SER A 1 234 ? -9.409 6.711 17.730 1.00 93.50 234 SER A C 1
ATOM 1926 O O . SER A 1 234 ? -8.740 6.903 16.711 1.00 93.50 234 SER A O 1
ATOM 1928 N N . ILE A 1 235 ? -9.393 7.526 18.782 1.00 87.56 235 ILE A N 1
ATOM 1929 C CA . ILE A 1 235 ? -8.579 8.744 18.906 1.00 87.56 235 ILE A CA 1
ATOM 1930 C C . ILE A 1 235 ? -7.854 8.685 20.249 1.00 87.56 235 ILE A C 1
ATOM 1932 O O . ILE A 1 235 ? -8.514 8.261 21.227 1.00 87.56 235 ILE A O 1
#

Sequence (235 aa):
MIVYTLGPDEEESPLEVDFIELRPDLTHLTTVSQKVVLTKQPPNSIASFCDISFPESFHQFRGAFPFVKWIYSFHGPFISYENTLRLLQKMDQNTPDLLKVCFDRISFSDYLELKPLFSLYKDRLILFAQGEECQATRILSFLWGARWIYTSKNGLYGQIPLKELLEIYQIKRLTRQTSLYGLIKGKKSPPSIGYKIYNPLFAREKIDALYLNLPVEENEVEKVLKSDLFQGFSI

Secondary structure (DSSP, 8-state):
--EEEE---------EEEEEE--TT-S--EEEEEE--B-SSPPSTT-SEEEEESS---HHHHHH-TTPEEEEEEEE----HHHHHHHHHHHHTT--SEEEEEES---HHHHHHTHHHHHHTTTTEEEEE-SGGGHHHHHHHHHHT-SEEEEBSS-GGGPPBHHHHHHTS-GGG--TTPEEEEEEEETTSPPPSHHHHHHHHHHHTT--EEEEEEEE-GGGHHHHHT-TTEEEEE-